Protein AF-X1N7Z2-F1 (afdb_monomer_lite)

Structure (mmCIF, N/CA/C/O backbone):
data_AF-X1N7Z2-F1
#
_entry.id   AF-X1N7Z2-F1
#
loop_
_atom_site.group_PDB
_atom_site.id
_atom_site.type_symbol
_atom_site.label_atom_id
_atom_site.label_alt_id
_atom_site.label_comp_id
_atom_site.label_asym_id
_atom_site.label_entity_id
_atom_site.label_seq_id
_atom_site.pdbx_PDB_ins_code
_atom_site.Cartn_x
_atom_site.Cartn_y
_atom_site.Cartn_z
_atom_site.occupancy
_atom_site.B_iso_or_equiv
_atom_site.auth_seq_id
_atom_site.auth_comp_id
_atom_site.auth_asym_id
_atom_site.auth_atom_id
_atom_site.pdbx_PDB_model_num
ATOM 1 N N . VAL A 1 1 ? -17.362 -8.460 2.843 1.00 93.56 1 VAL A N 1
ATOM 2 C CA . VAL A 1 1 ? -16.664 -8.465 4.150 1.00 93.56 1 VAL A CA 1
ATOM 3 C C . VAL A 1 1 ? -16.984 -7.235 4.975 1.00 93.56 1 VAL A C 1
ATOM 5 O O . VAL A 1 1 ? -17.921 -7.324 5.742 1.00 93.56 1 VAL A O 1
ATOM 8 N N . LEU A 1 2 ? -16.310 -6.084 4.824 1.00 96.50 2 LEU A N 1
ATOM 9 C CA . LEU A 1 2 ? -16.531 -4.954 5.748 1.00 96.50 2 LEU A CA 1
ATOM 10 C C . LEU A 1 2 ? -17.984 -4.477 5.810 1.00 96.50 2 LEU A C 1
ATOM 12 O O . LEU A 1 2 ? -18.476 -4.189 6.887 1.00 96.50 2 LEU A O 1
ATOM 16 N N . ARG A 1 3 ? -18.707 -4.460 4.687 1.00 97.06 3 ARG A N 1
ATOM 17 C CA . ARG A 1 3 ? -20.145 -4.143 4.678 1.00 97.06 3 ARG A CA 1
ATOM 18 C C . ARG A 1 3 ? -20.990 -5.124 5.500 1.00 97.06 3 ARG A C 1
ATOM 20 O O . ARG A 1 3 ? -21.973 -4.715 6.096 1.00 97.06 3 ARG A O 1
ATOM 27 N N . GLU A 1 4 ? -20.614 -6.396 5.540 1.00 96.50 4 GLU A N 1
ATOM 28 C CA . GLU A 1 4 ? -21.335 -7.444 6.278 1.00 96.50 4 GLU A CA 1
ATOM 29 C C . GLU A 1 4 ? -20.917 -7.459 7.759 1.00 96.50 4 GLU A C 1
ATOM 31 O O . GLU A 1 4 ? -21.756 -7.608 8.642 1.00 96.50 4 GLU A O 1
ATOM 36 N N . GLU A 1 5 ? -19.634 -7.209 8.031 1.00 96.75 5 GLU A N 1
ATOM 37 C CA . GLU A 1 5 ? -19.004 -7.356 9.348 1.00 96.75 5 GLU A CA 1
ATOM 38 C C . GLU A 1 5 ? -18.709 -6.015 10.049 1.00 96.75 5 GLU A C 1
ATOM 40 O O . GLU A 1 5 ? -18.022 -5.992 11.067 1.00 96.75 5 GLU A O 1
ATOM 45 N N . ALA A 1 6 ? -19.230 -4.889 9.540 1.00 96.06 6 ALA A N 1
ATOM 46 C CA . ALA A 1 6 ? -18.935 -3.533 10.034 1.00 96.06 6 ALA A CA 1
ATOM 47 C C . ALA A 1 6 ? -19.158 -3.377 11.546 1.00 96.06 6 ALA A C 1
ATOM 49 O O . ALA A 1 6 ? -18.406 -2.682 12.227 1.00 96.06 6 ALA A O 1
ATOM 50 N N . LYS A 1 7 ? -20.164 -4.076 12.088 1.00 96.00 7 LYS A N 1
ATOM 51 C CA . LYS A 1 7 ? -20.495 -4.039 13.518 1.00 96.00 7 LYS A CA 1
ATOM 52 C C . LYS A 1 7 ? -19.358 -4.538 14.411 1.00 96.00 7 LYS A C 1
ATOM 54 O O . LYS A 1 7 ? -19.308 -4.144 15.567 1.00 96.00 7 LYS A O 1
ATOM 59 N N . ARG A 1 8 ? -18.457 -5.383 13.896 1.00 95.38 8 ARG A N 1
ATOM 60 C CA . ARG A 1 8 ? -17.295 -5.894 14.643 1.00 95.38 8 ARG A CA 1
ATOM 61 C C . ARG A 1 8 ? -16.195 -4.853 14.833 1.00 95.38 8 ARG A C 1
ATOM 63 O O . ARG A 1 8 ? -15.300 -5.070 15.635 1.00 95.38 8 ARG A O 1
ATOM 70 N N . VAL A 1 9 ? -16.256 -3.752 14.088 1.00 95.62 9 VAL A N 1
ATOM 71 C CA . VAL A 1 9 ? -15.299 -2.640 14.164 1.00 95.62 9 VAL A CA 1
ATOM 72 C C . VAL A 1 9 ? -15.981 -1.326 14.555 1.00 95.62 9 VAL A C 1
ATOM 74 O O . VAL A 1 9 ? -15.438 -0.253 14.322 1.00 95.62 9 VAL A O 1
ATOM 77 N N . ASP A 1 10 ? -17.164 -1.410 15.171 1.00 95.00 10 ASP A N 1
ATOM 78 C CA . ASP A 1 10 ? -17.978 -0.275 15.629 1.00 95.00 10 ASP A CA 1
ATOM 79 C C . ASP A 1 10 ? -18.480 0.659 14.515 1.00 95.00 10 ASP A C 1
ATOM 81 O O . ASP A 1 10 ? -18.628 1.864 14.724 1.00 95.00 10 ASP A O 1
ATOM 85 N N . PHE A 1 11 ? -18.782 0.110 13.335 1.00 97.38 11 PHE A N 1
ATOM 86 C CA . PHE A 1 11 ? -19.412 0.847 12.236 1.00 97.38 11 PHE A CA 1
ATOM 87 C C . PHE A 1 11 ? -20.750 0.233 11.821 1.00 97.38 11 PHE A C 1
ATOM 89 O O . PHE A 1 11 ? -21.016 -0.961 11.988 1.00 97.38 11 PHE A O 1
ATOM 96 N N . SER A 1 12 ? -21.610 1.058 11.224 1.00 97.06 12 SER A N 1
ATOM 97 C CA . SER A 1 12 ? -22.803 0.569 10.538 1.00 97.06 12 SER A CA 1
ATOM 98 C C . SER A 1 12 ? -22.435 0.074 9.130 1.00 97.06 12 SER A C 1
ATOM 100 O O . SER A 1 12 ? -21.639 0.723 8.449 1.00 97.06 12 SER A O 1
ATOM 102 N N . PRO A 1 13 ? -23.068 -1.007 8.626 1.00 96.50 13 PRO A N 1
ATOM 103 C CA . PRO A 1 13 ? -22.924 -1.491 7.248 1.00 96.50 13 PRO A CA 1
ATOM 104 C C . PRO A 1 13 ? -23.044 -0.424 6.155 1.00 96.50 13 PRO A C 1
ATOM 106 O O . PRO A 1 13 ? -22.521 -0.611 5.060 1.00 96.50 13 PRO A O 1
ATOM 109 N N . SER A 1 14 ? -23.726 0.692 6.429 1.00 97.19 14 SER A N 1
ATOM 110 C CA . SER A 1 14 ? -23.983 1.794 5.497 1.00 97.19 14 SER A CA 1
ATOM 111 C C . SER A 1 14 ? -22.937 2.921 5.545 1.00 97.19 14 SER A C 1
ATOM 113 O O . SER A 1 14 ? -23.271 4.054 5.218 1.00 97.19 14 SER A O 1
ATOM 115 N N . PHE A 1 15 ? -21.699 2.655 5.984 1.00 97.88 15 PHE A N 1
ATOM 116 C CA . PHE A 1 15 ? -20.643 3.677 6.056 1.00 97.88 15 PHE A CA 1
ATOM 117 C C . PHE A 1 15 ? -20.329 4.343 4.709 1.00 97.88 15 PHE A C 1
ATOM 119 O O . PHE A 1 15 ? -20.413 3.703 3.659 1.00 97.88 15 PHE A O 1
ATOM 126 N N . THR A 1 16 ? -19.949 5.613 4.715 1.00 98.12 16 THR A N 1
ATOM 127 C CA . THR A 1 16 ? -19.490 6.303 3.499 1.00 98.12 16 THR A CA 1
ATOM 128 C C . THR A 1 16 ? -17.982 6.137 3.368 1.00 98.12 16 THR A C 1
ATOM 130 O O . THR A 1 16 ? -17.273 6.167 4.371 1.00 98.12 16 THR A O 1
ATOM 133 N N . ILE A 1 17 ? -17.501 5.917 2.142 1.00 98.25 17 ILE A N 1
ATOM 134 C CA . ILE A 1 17 ? -16.065 5.851 1.862 1.00 98.25 17 ILE A CA 1
ATOM 135 C C . ILE A 1 17 ? -15.614 7.247 1.448 1.00 98.25 17 ILE A C 1
ATOM 137 O O . ILE A 1 17 ? -16.122 7.763 0.458 1.00 98.25 17 ILE A O 1
ATOM 141 N N . MET A 1 18 ? -14.699 7.825 2.217 1.00 97.62 18 MET A N 1
ATOM 142 C CA . MET A 1 18 ? -14.099 9.126 1.955 1.00 97.62 18 MET A CA 1
ATOM 143 C C . MET A 1 18 ? -12.980 8.993 0.931 1.00 97.62 18 MET A C 1
ATOM 145 O O . MET A 1 18 ? -12.115 8.115 1.049 1.00 97.62 18 MET A O 1
ATOM 149 N N . ASP A 1 19 ? -12.986 9.882 -0.055 1.00 96.62 19 ASP A N 1
ATOM 150 C CA . ASP A 1 19 ? -11.837 10.073 -0.920 1.00 96.62 19 ASP A CA 1
ATOM 151 C C . ASP A 1 19 ? -10.801 11.015 -0.286 1.00 96.62 19 ASP A C 1
ATOM 153 O O . ASP A 1 19 ? -10.905 11.438 0.866 1.00 96.62 19 ASP A O 1
ATOM 157 N N . ARG A 1 20 ? -9.742 11.324 -1.035 1.00 94.12 20 ARG A N 1
ATOM 158 C CA . ARG A 1 20 ? -8.662 12.164 -0.522 1.00 94.12 20 ARG A CA 1
ATOM 159 C C . ARG A 1 20 ? -9.108 13.603 -0.239 1.00 94.12 20 ARG A C 1
ATOM 161 O O . ARG A 1 20 ? -8.628 14.183 0.731 1.00 94.12 20 ARG A O 1
ATOM 168 N N . SER A 1 21 ? -9.979 14.174 -1.068 1.00 96.19 21 SER A N 1
ATOM 169 C CA . SER A 1 21 ? -10.536 15.512 -0.831 1.00 96.19 21 SER A CA 1
ATOM 170 C C . SER A 1 21 ? -11.361 15.524 0.448 1.00 96.19 21 SER A C 1
ATOM 172 O O . SER A 1 21 ? -11.124 16.379 1.298 1.00 96.19 21 SER A O 1
ATOM 174 N N . ASP A 1 22 ? -12.229 14.527 0.633 1.00 96.62 22 ASP A N 1
ATOM 175 C CA . ASP A 1 22 ? -13.050 14.393 1.838 1.00 96.62 22 ASP A CA 1
ATOM 176 C C . ASP A 1 22 ? -12.176 14.311 3.103 1.00 96.62 22 ASP A C 1
ATOM 178 O O . ASP 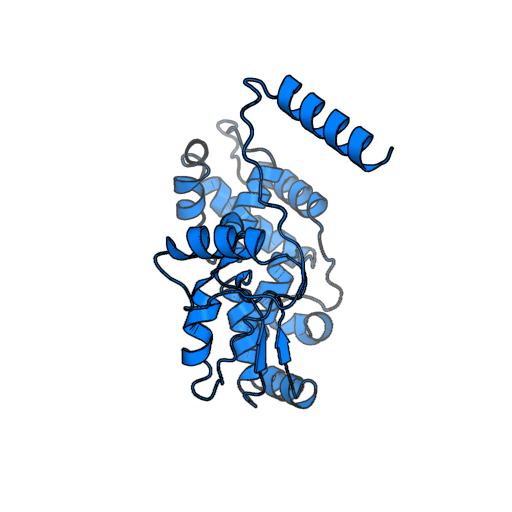A 1 22 ? -12.448 14.976 4.104 1.00 96.62 22 ASP A O 1
ATOM 182 N N . MET A 1 23 ? -11.083 13.534 3.056 1.00 95.25 23 MET A N 1
ATOM 183 C CA . MET A 1 23 ? -10.121 13.439 4.163 1.00 95.25 23 MET A CA 1
ATOM 184 C C . MET A 1 23 ? -9.473 14.794 4.481 1.00 95.25 23 MET A C 1
ATOM 186 O O . MET A 1 23 ? -9.325 15.153 5.649 1.00 95.25 23 MET A O 1
ATOM 190 N N . GLU A 1 24 ? -9.052 15.541 3.454 1.00 96.00 24 GLU A N 1
ATOM 191 C CA . GLU A 1 24 ? -8.420 16.856 3.611 1.00 96.00 24 GLU A CA 1
ATOM 192 C C . GLU A 1 24 ? -9.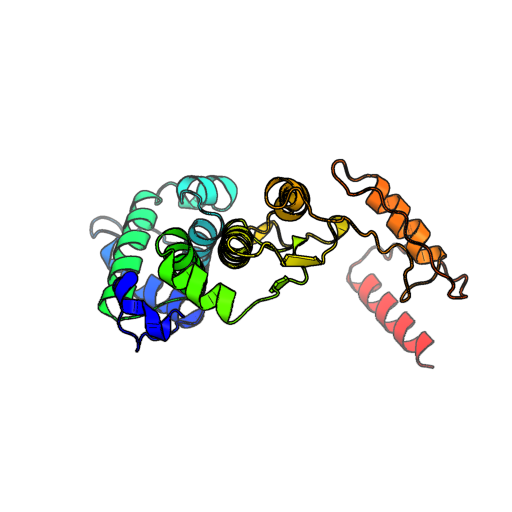403 17.903 4.161 1.00 96.00 24 GLU A C 1
ATOM 194 O O . GLU A 1 24 ? -9.029 18.691 5.033 1.00 96.00 24 GLU A O 1
ATOM 199 N N . GLU A 1 25 ? -10.657 17.886 3.710 1.00 96.50 25 GLU A N 1
ATOM 200 C CA . GLU A 1 25 ? -11.723 18.759 4.211 1.00 96.50 25 GLU A CA 1
ATOM 201 C C . GLU A 1 25 ? -12.089 18.437 5.663 1.00 96.50 25 GLU A C 1
ATOM 203 O O . GLU A 1 25 ? -12.149 19.343 6.498 1.00 96.50 25 GLU A O 1
ATOM 208 N N . ALA A 1 26 ? -12.259 17.155 5.994 1.00 95.50 26 ALA A N 1
ATOM 209 C CA . ALA A 1 26 ? -12.546 16.718 7.355 1.00 95.50 26 ALA A CA 1
ATOM 210 C C . ALA A 1 26 ? -11.401 17.072 8.316 1.00 95.50 26 ALA A C 1
ATOM 212 O O . ALA A 1 26 ? -11.647 17.620 9.390 1.00 95.50 26 ALA A O 1
ATOM 213 N N . ALA A 1 27 ? -10.145 16.826 7.924 1.00 93.81 27 ALA A N 1
ATOM 214 C CA . ALA A 1 27 ? -8.989 17.225 8.722 1.00 93.81 27 ALA A CA 1
ATOM 215 C C . ALA A 1 27 ? -8.951 18.746 8.925 1.00 93.81 27 ALA A C 1
ATOM 217 O O . ALA A 1 27 ? -8.740 19.202 10.045 1.00 93.81 27 ALA A O 1
ATOM 218 N N . HIS A 1 28 ? -9.204 19.529 7.870 1.00 94.06 28 HIS A N 1
ATOM 219 C CA . HIS A 1 28 ? -9.234 20.989 7.948 1.00 94.06 28 HIS A CA 1
ATOM 220 C C . HIS A 1 28 ? -10.296 21.507 8.921 1.00 94.06 28 HIS A C 1
ATOM 222 O O . HIS A 1 28 ? -10.002 22.372 9.745 1.00 94.06 28 HIS A O 1
ATOM 228 N N . ALA A 1 29 ? -11.508 20.952 8.850 1.00 94.38 29 ALA A N 1
ATOM 229 C CA . ALA A 1 29 ? -12.627 21.337 9.704 1.00 94.38 29 ALA A CA 1
ATOM 230 C C . ALA A 1 29 ? -12.365 21.069 11.197 1.00 94.38 29 ALA A C 1
ATOM 232 O O . ALA A 1 29 ? -12.964 21.727 12.043 1.00 94.38 29 ALA A O 1
ATOM 233 N N . LEU A 1 30 ? -11.466 20.133 11.515 1.00 94.31 30 LEU A N 1
ATOM 234 C CA . LEU A 1 30 ? -11.114 19.743 12.881 1.00 94.31 30 LEU A CA 1
ATOM 235 C C . LEU A 1 30 ? -9.893 20.487 13.449 1.00 94.31 30 LEU A C 1
ATOM 237 O O . LEU A 1 30 ? -9.661 20.423 14.652 1.00 94.31 30 LEU A O 1
ATOM 241 N N . ILE A 1 31 ? -9.118 21.216 12.634 1.00 92.06 31 ILE A N 1
ATOM 242 C CA . ILE A 1 31 ? -7.955 21.993 13.116 1.00 92.06 31 ILE A CA 1
ATOM 243 C C . ILE A 1 31 ? -8.328 22.990 14.233 1.00 92.06 31 ILE A C 1
ATOM 245 O O . ILE A 1 31 ? -7.597 23.047 15.224 1.00 92.06 31 ILE A O 1
ATOM 249 N N . PRO A 1 32 ? -9.439 23.752 14.149 1.00 91.00 32 PRO A N 1
ATOM 250 C CA . PRO A 1 32 ? -9.793 24.712 15.198 1.00 91.00 32 PRO A CA 1
ATOM 251 C C . PRO A 1 32 ? -10.004 24.085 16.586 1.00 91.00 32 PRO A C 1
ATOM 253 O O . PRO A 1 32 ? -9.765 24.747 17.589 1.00 91.00 32 PRO A O 1
ATOM 256 N N . GLU A 1 33 ? -10.399 22.810 16.655 1.00 89.25 33 GLU A N 1
ATOM 257 C CA . GLU A 1 33 ? -10.612 22.072 17.913 1.00 89.25 33 GLU A CA 1
ATOM 258 C C . GLU A 1 33 ? -9.287 21.766 18.644 1.00 89.25 33 GLU A C 1
ATOM 260 O O . GLU A 1 33 ? -9.287 21.456 19.836 1.00 89.25 33 GLU A O 1
ATOM 265 N N . VAL A 1 34 ? -8.145 21.844 17.946 1.00 88.62 34 VAL A N 1
ATOM 266 C CA . VAL A 1 34 ? -6.819 21.488 18.487 1.00 88.62 34 VAL A CA 1
ATOM 267 C C . VAL A 1 34 ? -5.828 22.649 18.556 1.00 88.62 34 VAL A C 1
ATOM 269 O O . VAL A 1 34 ? -4.803 22.514 19.222 1.00 88.62 34 VAL A O 1
ATOM 272 N N . ASP A 1 35 ? -6.099 23.768 17.877 1.00 80.44 35 ASP A N 1
ATOM 273 C CA . ASP A 1 35 ? -5.172 24.910 17.779 1.00 80.44 35 ASP A CA 1
ATOM 274 C C . ASP A 1 35 ? -5.052 25.696 19.103 1.00 80.44 35 ASP A C 1
ATOM 276 O O . ASP A 1 35 ? -3.989 26.222 19.416 1.00 80.44 35 ASP A O 1
ATOM 280 N N . GLY A 1 36 ? -6.078 25.679 19.962 1.00 66.19 36 GLY A N 1
ATOM 281 C CA . GLY A 1 36 ? -6.070 26.400 21.241 1.00 66.19 36 GLY A CA 1
ATOM 282 C C . GLY A 1 36 ? -6.116 27.929 21.071 1.00 66.19 36 GLY A C 1
ATOM 283 O O . GLY A 1 36 ? -5.504 28.511 20.183 1.00 66.19 36 GLY A O 1
ATOM 284 N N . GLU A 1 37 ? -6.865 28.624 21.928 1.00 60.50 37 GLU A N 1
ATOM 285 C CA . GLU A 1 37 ? -7.189 30.047 21.702 1.00 60.50 37 GLU A CA 1
ATOM 286 C C . GLU A 1 37 ? -6.034 31.028 21.988 1.00 60.50 37 GLU A C 1
ATOM 288 O O . GLU A 1 37 ? -6.102 32.194 21.599 1.00 60.50 37 GLU A O 1
ATOM 293 N N . GLU A 1 38 ? -4.958 30.603 22.660 1.00 57.22 38 GLU A N 1
ATOM 294 C CA . GLU A 1 38 ? -3.997 31.557 23.229 1.00 57.22 38 GLU A CA 1
ATOM 295 C C . GLU A 1 38 ? -2.955 32.094 22.227 1.00 57.22 38 GLU A C 1
ATOM 297 O O . GLU A 1 38 ? -2.512 33.233 22.404 1.00 57.22 38 GLU A O 1
ATOM 302 N N . ARG A 1 39 ? -2.595 31.352 21.158 1.00 58.41 39 ARG A N 1
ATOM 303 C CA . ARG A 1 39 ? -1.797 31.832 20.000 1.00 58.41 39 ARG A CA 1
ATOM 304 C C . ARG A 1 39 ? -1.999 30.923 18.771 1.00 58.41 39 ARG A C 1
ATOM 306 O O . ARG A 1 39 ? -1.635 29.758 18.877 1.00 58.41 39 ARG A O 1
ATOM 313 N N . PRO A 1 40 ? -2.443 31.435 17.603 1.00 59.38 40 PRO A N 1
ATOM 314 C CA . PRO A 1 40 ? -2.645 30.606 16.414 1.00 59.38 40 PRO A CA 1
ATOM 315 C C . PRO A 1 40 ? -1.325 29.986 15.950 1.00 59.38 40 PRO A C 1
ATOM 317 O O . PRO A 1 40 ? -0.355 30.689 15.630 1.00 59.38 40 PRO A O 1
ATOM 320 N N . VAL A 1 41 ? -1.288 28.660 15.925 1.00 70.88 41 VAL A N 1
ATOM 321 C CA . VAL A 1 41 ? -0.143 27.875 15.488 1.00 70.88 41 VAL A CA 1
ATOM 322 C C . VAL A 1 41 ? -0.197 27.733 13.968 1.00 70.88 41 VAL A C 1
ATOM 324 O O . VAL A 1 41 ? -1.249 27.543 13.360 1.00 70.88 41 VAL A O 1
ATOM 327 N N . ARG A 1 42 ? 0.954 27.820 13.292 1.00 81.00 42 ARG A N 1
ATOM 328 C CA . ARG A 1 42 ? 0.994 27.610 11.840 1.00 81.00 42 ARG A CA 1
ATOM 329 C C . ARG A 1 42 ? 0.891 26.118 11.524 1.00 81.00 42 ARG A C 1
ATOM 331 O O . ARG A 1 42 ? 1.909 25.431 11.449 1.00 81.00 42 ARG A O 1
ATOM 338 N N . PHE A 1 43 ? -0.329 25.643 11.295 1.00 88.44 43 PHE A N 1
ATOM 339 C CA . PHE A 1 43 ? -0.566 24.279 10.834 1.00 88.44 43 PHE A CA 1
ATOM 340 C C . PHE A 1 43 ? -0.046 24.050 9.400 1.00 88.44 43 PHE A C 1
ATOM 342 O O . PHE A 1 43 ? 0.011 24.985 8.587 1.00 88.44 43 PHE A O 1
ATOM 349 N N . PRO A 1 44 ? 0.336 22.804 9.060 1.00 90.75 44 PRO A N 1
ATOM 350 C CA . PRO A 1 44 ? 0.596 22.398 7.688 1.00 90.75 44 PRO A CA 1
ATOM 351 C C . PRO A 1 44 ? -0.664 22.536 6.828 1.00 90.75 44 PRO A C 1
ATOM 353 O O . PRO A 1 44 ? -1.780 22.669 7.327 1.00 90.75 44 PRO A O 1
ATOM 356 N N . ARG A 1 45 ? -0.500 22.438 5.506 1.00 93.62 45 ARG A N 1
ATOM 357 C CA . ARG A 1 45 ? -1.655 22.299 4.607 1.00 93.62 45 ARG A CA 1
ATOM 358 C C . ARG A 1 45 ? -2.418 21.015 4.943 1.00 93.62 45 ARG A C 1
ATOM 360 O O . ARG A 1 45 ? -1.789 20.024 5.314 1.00 93.62 45 ARG A O 1
ATOM 367 N N . SER A 1 46 ? -3.731 20.999 4.724 1.00 92.50 46 SER A N 1
ATOM 368 C CA . SER A 1 46 ? -4.572 19.818 4.974 1.00 92.50 46 SER A CA 1
ATOM 369 C C . SER A 1 46 ? -4.054 18.573 4.253 1.00 92.50 46 SER A C 1
ATOM 371 O O . SER A 1 46 ? -3.973 17.511 4.853 1.00 92.50 46 SER A O 1
ATOM 373 N N . SER A 1 47 ? -3.559 18.721 3.020 1.00 94.19 47 SER A N 1
ATOM 374 C CA . SER A 1 47 ? -2.914 17.631 2.278 1.00 94.19 47 SER A CA 1
ATOM 375 C C . SER A 1 47 ? -1.669 17.064 2.964 1.00 94.19 47 SER A C 1
ATOM 377 O O . SER A 1 47 ? -1.427 15.859 2.913 1.00 94.19 47 SER A O 1
ATOM 379 N N . THR A 1 48 ? -0.880 17.906 3.635 1.00 94.94 48 THR A N 1
ATOM 380 C CA . THR A 1 48 ? 0.270 17.473 4.436 1.00 94.94 48 THR A CA 1
ATOM 381 C C . THR A 1 48 ? -0.183 16.736 5.690 1.00 94.94 48 THR A C 1
ATOM 383 O O . THR A 1 48 ? 0.380 15.692 5.999 1.00 94.94 48 THR A O 1
ATOM 386 N N . ILE A 1 49 ? -1.219 17.230 6.375 1.00 94.19 49 ILE A N 1
ATOM 387 C CA . ILE A 1 49 ? -1.803 16.548 7.537 1.00 94.19 49 ILE A CA 1
ATOM 388 C C . ILE A 1 49 ? -2.322 15.169 7.119 1.00 94.19 49 ILE A C 1
ATOM 390 O O . ILE A 1 49 ? -1.867 14.169 7.666 1.00 94.19 49 ILE A O 1
ATOM 394 N N . SER A 1 50 ? -3.174 15.091 6.094 1.00 93.69 50 SER A N 1
ATOM 395 C CA . SER A 1 50 ? -3.710 13.823 5.585 1.00 93.69 50 SER A CA 1
ATOM 396 C C . SER A 1 50 ? -2.603 12.845 5.184 1.00 93.69 50 SER A C 1
ATOM 398 O O . SER A 1 50 ? -2.699 11.662 5.499 1.00 93.69 50 SER A O 1
ATOM 400 N N . ASN A 1 51 ? -1.513 13.323 4.567 1.00 94.38 51 ASN A N 1
ATOM 401 C CA . ASN A 1 51 ? -0.343 12.489 4.271 1.00 94.38 51 ASN A CA 1
ATOM 402 C C . ASN A 1 51 ? 0.324 11.936 5.536 1.00 94.38 51 ASN A C 1
ATOM 404 O O . ASN A 1 51 ? 0.650 10.752 5.571 1.00 94.38 51 ASN A O 1
ATOM 408 N N . ILE A 1 52 ? 0.538 12.768 6.561 1.00 94.88 52 ILE A N 1
ATOM 409 C CA . ILE A 1 52 ? 1.150 12.346 7.828 1.00 94.88 52 ILE A CA 1
ATOM 410 C C . ILE A 1 52 ? 0.282 11.273 8.500 1.00 94.88 52 ILE A C 1
ATOM 412 O O . ILE A 1 52 ? 0.796 10.214 8.865 1.00 94.88 52 ILE A O 1
ATOM 416 N N . LEU A 1 53 ? -1.030 11.516 8.613 1.00 94.69 53 LEU A N 1
ATOM 417 C CA . LEU A 1 53 ? -1.966 10.586 9.253 1.00 94.69 53 LEU A CA 1
ATOM 418 C C . LEU A 1 53 ? -2.057 9.259 8.482 1.00 94.69 53 LEU A C 1
ATOM 420 O O . LEU A 1 53 ? -1.918 8.191 9.079 1.00 94.69 53 LEU A O 1
ATOM 424 N N . SER A 1 54 ? -2.222 9.327 7.157 1.00 93.62 54 SER A N 1
ATOM 425 C CA . SER A 1 54 ? -2.313 8.150 6.283 1.00 93.62 54 SER A CA 1
ATOM 426 C C . SER A 1 54 ? -1.029 7.322 6.296 1.00 93.62 54 SER A C 1
ATOM 428 O O . SER A 1 54 ? -1.059 6.091 6.354 1.00 93.62 54 SER A O 1
ATOM 430 N N . LYS A 1 55 ? 0.133 7.981 6.296 1.00 93.00 55 LYS A N 1
ATOM 431 C CA . LYS A 1 55 ? 1.424 7.293 6.322 1.00 93.00 55 LYS A CA 1
ATOM 432 C C . LYS A 1 55 ? 1.686 6.618 7.666 1.00 93.00 55 LYS A C 1
ATOM 434 O O . LYS A 1 55 ? 2.107 5.464 7.680 1.00 93.00 55 LYS A O 1
ATOM 439 N N . ALA A 1 56 ? 1.377 7.289 8.777 1.00 93.50 56 ALA A N 1
ATOM 440 C CA . ALA A 1 56 ? 1.447 6.687 10.107 1.00 93.50 56 ALA A CA 1
ATOM 441 C C . ALA A 1 56 ? 0.550 5.439 10.208 1.00 93.50 56 ALA A C 1
ATOM 443 O O . ALA A 1 56 ? 0.990 4.403 10.707 1.00 93.50 56 ALA A O 1
ATOM 444 N N . ALA A 1 57 ? -0.666 5.508 9.655 1.00 92.38 57 ALA A N 1
ATOM 445 C CA . ALA A 1 57 ? -1.602 4.389 9.599 1.00 92.38 57 ALA A CA 1
ATOM 446 C C . ALA A 1 57 ? -1.073 3.217 8.748 1.00 92.38 57 ALA A C 1
ATOM 448 O O . ALA A 1 57 ? -0.996 2.091 9.237 1.00 92.38 57 ALA A O 1
ATOM 449 N N . ASN A 1 58 ? -0.652 3.478 7.507 1.00 90.00 58 ASN A N 1
ATOM 450 C CA . ASN A 1 58 ? -0.188 2.449 6.566 1.00 90.00 58 ASN A CA 1
ATOM 451 C C . ASN A 1 58 ? 1.131 1.778 6.963 1.00 90.00 58 ASN A C 1
ATOM 453 O O . ASN A 1 58 ? 1.373 0.626 6.601 1.00 90.00 58 ASN A O 1
ATOM 457 N N . MET A 1 59 ? 2.000 2.502 7.667 1.00 89.88 59 MET A N 1
ATOM 458 C CA . MET A 1 59 ? 3.287 1.981 8.130 1.00 89.88 59 MET A CA 1
ATOM 459 C C . MET A 1 59 ? 3.224 1.408 9.549 1.00 89.88 59 MET A C 1
ATOM 461 O O . MET A 1 59 ? 4.225 0.869 10.011 1.00 89.88 59 MET A O 1
ATOM 465 N N . GLU A 1 60 ? 2.082 1.529 10.235 1.00 89.75 60 GLU A N 1
ATOM 466 C CA . GLU A 1 60 ? 1.922 1.201 11.659 1.00 89.75 60 GLU A CA 1
ATOM 467 C C . GLU A 1 60 ? 2.969 1.896 12.552 1.00 89.75 60 GLU A C 1
ATOM 469 O O . GLU A 1 60 ? 3.507 1.308 13.490 1.00 89.75 60 GLU A O 1
ATOM 474 N N . LYS A 1 61 ? 3.273 3.162 12.241 1.00 92.12 61 LYS A N 1
ATOM 475 C CA . LYS A 1 61 ? 4.289 3.964 12.934 1.00 92.12 61 LYS A CA 1
ATOM 476 C C . LYS A 1 61 ? 3.669 5.059 13.786 1.00 92.12 61 LYS A C 1
ATOM 478 O O . LYS A 1 61 ? 2.587 5.569 13.494 1.00 92.12 61 LYS A O 1
ATOM 483 N N . HIS A 1 62 ? 4.395 5.464 14.824 1.00 94.50 62 HIS A N 1
ATOM 484 C CA . HIS A 1 62 ? 4.039 6.645 15.603 1.00 94.50 62 HIS A CA 1
ATOM 485 C C . HIS A 1 62 ? 4.197 7.914 14.757 1.00 94.50 62 HIS A C 1
ATOM 487 O O . HIS A 1 62 ? 5.128 8.027 13.958 1.00 94.50 62 HIS A O 1
ATOM 493 N N . LEU A 1 63 ? 3.310 8.893 14.969 1.00 95.12 63 LEU A N 1
ATOM 494 C CA . LEU A 1 63 ? 3.356 10.181 14.268 1.00 95.12 63 LEU A CA 1
ATOM 495 C C . LEU A 1 63 ? 4.710 10.877 14.442 1.00 95.12 63 LEU A C 1
ATOM 497 O O . LEU A 1 63 ? 5.245 11.396 13.466 1.00 95.12 63 LEU A O 1
ATOM 501 N N . ALA A 1 64 ? 5.284 10.812 15.648 1.00 95.81 64 ALA A N 1
ATOM 502 C CA . ALA A 1 64 ? 6.607 11.349 15.955 1.00 95.81 64 ALA A CA 1
ATOM 503 C C . ALA A 1 64 ? 7.680 10.845 14.978 1.00 95.81 64 ALA A C 1
ATOM 505 O O . ALA A 1 64 ? 8.390 11.648 14.389 1.00 95.81 64 ALA A O 1
ATOM 506 N N . GLU A 1 65 ? 7.732 9.536 14.720 1.00 94.94 65 GLU A N 1
ATOM 507 C CA . GLU A 1 65 ? 8.754 8.926 13.859 1.00 94.94 65 GLU A CA 1
ATOM 508 C C . GLU A 1 65 ? 8.638 9.403 12.397 1.00 94.94 65 GLU A C 1
ATOM 510 O O . GLU A 1 65 ? 9.638 9.708 11.739 1.00 94.94 65 GLU A O 1
ATOM 515 N N . ILE A 1 66 ? 7.402 9.513 11.890 1.00 94.50 66 ILE A N 1
ATOM 516 C CA . ILE A 1 66 ? 7.130 10.040 10.544 1.00 94.50 66 ILE A CA 1
ATOM 517 C C . ILE A 1 66 ? 7.507 11.523 10.464 1.00 94.50 66 ILE A C 1
ATOM 519 O O . ILE A 1 66 ? 8.161 11.955 9.512 1.00 94.50 66 ILE A O 1
ATOM 523 N N . MET A 1 67 ? 7.105 12.311 11.462 1.00 95.31 67 MET A N 1
ATOM 524 C CA . MET A 1 67 ? 7.344 13.751 11.484 1.00 95.31 67 MET A CA 1
ATOM 525 C C . MET A 1 67 ? 8.824 14.087 11.666 1.00 95.31 67 MET A C 1
ATOM 527 O O . MET A 1 67 ? 9.308 14.981 10.986 1.00 95.31 67 MET A O 1
ATOM 531 N N . GLU A 1 68 ? 9.566 13.362 12.501 1.00 95.31 68 GLU A N 1
ATOM 532 C CA . GLU A 1 68 ? 11.010 13.563 12.683 1.00 95.31 68 GLU A CA 1
ATOM 533 C C . GLU A 1 68 ? 11.786 13.361 11.383 1.00 95.31 68 GLU A C 1
ATOM 535 O O . GLU A 1 68 ? 12.708 14.119 11.080 1.00 95.31 68 GLU A O 1
ATOM 540 N N . THR A 1 69 ? 11.382 12.365 10.595 1.00 92.81 69 THR A N 1
ATOM 541 C CA . THR A 1 69 ? 12.094 11.985 9.373 1.00 92.81 69 THR A CA 1
ATOM 542 C C . THR A 1 69 ? 11.735 12.883 8.188 1.00 92.81 69 THR A C 1
ATOM 544 O O . THR A 1 69 ? 12.612 13.269 7.416 1.00 92.81 69 THR A O 1
ATOM 547 N N . GLU A 1 70 ? 10.452 13.211 8.014 1.00 92.88 70 GLU A N 1
ATOM 548 C CA . GLU A 1 70 ? 9.947 13.830 6.775 1.00 92.88 70 GLU A CA 1
ATOM 549 C C . GLU A 1 70 ? 9.409 15.249 6.963 1.00 92.88 70 GLU A C 1
ATOM 551 O O . GLU A 1 70 ? 9.337 16.021 6.004 1.00 92.88 70 GLU A O 1
ATOM 556 N N . TYR A 1 71 ? 9.033 15.610 8.189 1.00 94.00 71 TYR A N 1
ATOM 557 C CA . TYR A 1 71 ? 8.392 16.883 8.502 1.00 94.00 71 TYR A CA 1
ATOM 558 C C . TYR A 1 71 ? 8.953 17.546 9.776 1.00 94.00 71 TYR A C 1
ATOM 560 O O . TYR A 1 71 ? 8.165 18.027 10.601 1.00 94.00 71 TYR A O 1
ATOM 568 N N . PRO A 1 72 ? 10.289 17.610 9.970 1.00 94.81 72 PRO A N 1
ATOM 569 C CA . PRO A 1 72 ? 10.888 18.053 11.231 1.00 94.81 72 PRO A CA 1
ATOM 570 C C . PRO A 1 72 ? 10.475 19.479 11.620 1.00 94.81 72 PRO A C 1
ATOM 572 O O . PRO A 1 72 ? 10.369 19.805 12.801 1.00 94.81 72 PRO A O 1
ATOM 575 N N . GLN A 1 73 ? 10.154 20.324 10.636 1.00 93.19 73 GLN A N 1
ATOM 576 C CA . GLN A 1 73 ? 9.638 21.678 10.839 1.00 93.19 73 GLN A CA 1
ATOM 577 C C . GLN A 1 73 ? 8.296 21.740 11.591 1.00 93.19 73 GLN A C 1
ATOM 579 O O . GLN A 1 73 ? 7.954 22.795 12.121 1.00 93.19 73 GLN A O 1
ATOM 584 N N . PHE A 1 74 ? 7.533 20.643 11.633 1.00 92.62 74 PHE A N 1
ATOM 585 C CA . PHE A 1 74 ? 6.241 20.555 12.318 1.00 92.62 74 PHE A CA 1
ATOM 586 C C . PHE A 1 74 ? 6.315 19.781 13.644 1.00 92.62 74 PHE A C 1
ATOM 588 O O . PHE A 1 74 ? 5.301 19.642 14.318 1.00 92.62 74 PHE A O 1
ATOM 595 N N . LEU A 1 75 ? 7.493 19.323 14.083 1.00 93.19 75 LEU A N 1
ATOM 596 C CA . LEU A 1 75 ? 7.639 18.654 15.385 1.00 93.19 75 LEU A CA 1
ATOM 597 C C . LEU A 1 75 ? 7.136 19.462 16.593 1.00 93.19 75 LEU A C 1
ATOM 599 O O . LEU A 1 75 ? 6.531 18.852 17.474 1.00 93.19 75 LEU A O 1
ATOM 603 N N . PRO A 1 76 ? 7.302 20.802 16.663 1.00 92.81 76 PRO A N 1
ATOM 604 C CA . PRO A 1 76 ? 6.794 21.579 17.797 1.00 92.81 76 PRO A CA 1
ATOM 605 C C . PRO A 1 76 ? 5.278 21.485 18.003 1.00 92.81 76 PRO A C 1
ATOM 607 O O . PRO A 1 76 ? 4.795 21.840 19.074 1.00 92.81 76 PRO A O 1
ATOM 610 N N . ILE A 1 77 ? 4.539 21.033 16.984 1.00 92.62 77 ILE A N 1
ATOM 611 C CA . ILE A 1 77 ? 3.078 20.922 16.997 1.00 92.62 77 ILE A CA 1
ATOM 612 C C . ILE A 1 77 ? 2.603 19.461 17.036 1.00 92.62 77 ILE A C 1
ATOM 614 O O . ILE A 1 77 ? 1.426 19.181 16.818 1.00 92.62 77 ILE A O 1
ATOM 618 N N . LEU A 1 78 ? 3.518 18.515 17.278 1.00 94.38 78 LEU A N 1
ATOM 619 C CA . LEU A 1 78 ? 3.212 17.088 17.382 1.00 94.38 78 LEU A CA 1
ATOM 620 C C . LEU A 1 78 ? 2.049 16.802 18.356 1.00 94.38 78 LEU A C 1
ATOM 622 O O . LEU A 1 78 ? 1.146 16.080 17.936 1.00 94.38 78 LEU A O 1
ATOM 626 N N . PRO A 1 79 ? 1.977 17.385 19.575 1.00 94.06 79 PRO A N 1
ATOM 627 C CA . PRO A 1 79 ? 0.852 17.139 20.484 1.00 94.06 79 PRO A CA 1
ATOM 628 C C . PRO A 1 79 ? -0.509 17.512 19.879 1.00 94.06 79 PRO A C 1
ATOM 630 O O . PRO A 1 79 ? -1.496 16.804 20.068 1.00 94.06 79 PRO A O 1
ATOM 633 N N . GLN A 1 80 ? -0.565 18.599 19.106 1.00 93.81 80 GLN A N 1
ATOM 634 C CA . GLN A 1 80 ? -1.775 19.032 18.413 1.00 93.81 80 GLN A CA 1
ATOM 635 C C . GLN A 1 80 ? -2.141 18.078 17.272 1.00 93.81 80 GLN A C 1
ATOM 637 O O . GLN A 1 80 ? -3.316 17.773 17.092 1.00 93.81 80 GLN A O 1
ATOM 642 N N . ILE A 1 81 ? -1.158 17.572 16.518 1.00 94.88 81 ILE A N 1
ATOM 643 C CA . ILE A 1 81 ? -1.394 16.586 15.450 1.00 94.88 81 ILE A CA 1
ATOM 644 C C . ILE A 1 81 ? -1.829 15.230 16.030 1.00 94.88 81 ILE A C 1
ATOM 646 O O . ILE A 1 81 ? -2.697 14.566 15.463 1.00 94.88 81 ILE A O 1
ATOM 650 N N . GLU A 1 82 ? -1.283 14.825 17.178 1.00 95.62 82 GLU A N 1
ATOM 651 C CA . GLU A 1 82 ? -1.729 13.633 17.905 1.00 95.62 82 GLU A CA 1
ATOM 652 C C . GLU A 1 82 ? -3.167 13.785 18.401 1.00 95.62 82 GLU A C 1
ATOM 654 O O . GLU A 1 82 ? -3.972 12.869 18.219 1.00 95.62 82 GLU A O 1
ATOM 659 N N . HIS A 1 83 ? -3.517 14.948 18.961 1.00 95.50 83 HIS A N 1
ATOM 660 C CA . HIS A 1 83 ? -4.892 15.247 19.355 1.00 95.50 83 HIS A CA 1
ATOM 661 C C . HIS A 1 83 ? -5.831 15.262 18.138 1.00 95.50 83 HIS A C 1
ATOM 663 O O . HIS A 1 83 ? -6.889 14.632 18.177 1.00 95.50 83 HIS A O 1
ATOM 669 N N . LEU A 1 84 ? -5.399 15.868 17.024 1.00 95.38 84 LEU A N 1
ATOM 670 C CA . LEU A 1 84 ? -6.132 15.896 15.756 1.00 95.38 84 LEU A CA 1
ATOM 671 C C . LEU A 1 84 ? -6.422 14.482 15.240 1.00 95.38 84 LEU A C 1
ATOM 673 O O . LEU A 1 84 ? -7.538 14.204 14.811 1.00 95.38 84 LEU A O 1
ATOM 677 N N . LEU A 1 85 ? -5.452 13.564 15.323 1.00 96.19 85 LEU A N 1
ATOM 678 C CA . LEU A 1 85 ? -5.652 12.163 14.945 1.00 96.19 85 LEU A CA 1
ATOM 679 C C . LEU A 1 85 ? -6.752 11.493 15.785 1.00 96.19 85 LEU A C 1
ATOM 681 O O . LEU A 1 85 ? -7.525 10.703 15.239 1.00 96.19 85 LEU A O 1
ATOM 685 N N . GLN A 1 86 ? -6.827 11.777 17.091 1.00 96.06 86 GLN A N 1
ATOM 686 C CA . GLN A 1 86 ? -7.865 11.200 17.954 1.00 96.06 86 GLN A CA 1
ATOM 687 C C . GLN A 1 86 ? -9.251 11.721 17.574 1.00 96.06 86 GLN A C 1
ATOM 689 O O . GLN A 1 86 ? -10.132 10.919 17.254 1.00 96.06 86 GLN A O 1
ATOM 694 N N . ILE A 1 87 ? -9.424 13.044 17.502 1.00 96.94 87 ILE A N 1
ATOM 695 C CA . ILE A 1 87 ? -10.722 13.630 17.142 1.00 96.94 87 ILE A CA 1
ATOM 696 C C . ILE A 1 87 ? -11.127 13.285 15.703 1.00 96.94 87 ILE A C 1
ATOM 698 O O . ILE A 1 87 ? -12.309 13.107 15.430 1.00 96.94 87 ILE A O 1
ATOM 702 N N . TYR A 1 88 ? -10.171 13.098 14.784 1.00 96.94 88 TYR A N 1
ATOM 703 C CA . TYR A 1 88 ? -10.443 12.644 13.417 1.00 96.94 88 TYR A CA 1
ATOM 704 C C . TYR A 1 88 ? -10.995 11.213 13.392 1.00 96.94 88 TYR A C 1
ATOM 706 O O . TYR A 1 88 ? -11.978 10.938 12.702 1.00 96.94 88 TYR A O 1
ATOM 714 N N . LYS A 1 89 ? -10.429 10.295 14.187 1.00 96.31 89 LYS A N 1
ATOM 715 C CA . LYS A 1 89 ? -10.969 8.930 14.333 1.00 96.31 89 LYS A CA 1
ATOM 716 C C . LYS A 1 89 ? -12.378 8.937 14.927 1.00 96.31 89 LYS A C 1
ATOM 718 O O . LYS A 1 89 ? -13.246 8.204 14.451 1.00 96.31 89 LYS A O 1
ATOM 723 N N . GLU A 1 90 ? -12.615 9.763 15.941 1.00 96.75 90 GLU A N 1
ATOM 724 C CA . GLU A 1 90 ? -13.936 9.910 16.559 1.00 96.75 90 GLU A CA 1
ATOM 725 C C . GLU A 1 90 ? -14.955 10.520 15.596 1.00 96.75 90 GLU A C 1
ATOM 727 O O . GLU A 1 90 ? -16.069 10.008 15.477 1.00 96.75 90 GLU A O 1
ATOM 732 N N . TYR A 1 91 ? -14.559 11.557 14.856 1.00 97.50 91 TYR A N 1
ATOM 733 C CA . TYR A 1 91 ? -15.359 12.177 13.807 1.00 97.50 91 TYR A CA 1
ATOM 734 C C . TYR A 1 91 ? -15.775 11.149 12.751 1.00 97.50 91 TYR A C 1
ATOM 736 O O . TYR A 1 91 ? -16.966 11.042 12.441 1.00 97.50 91 TYR A O 1
ATOM 744 N N . LYS A 1 92 ? -14.824 10.347 12.253 1.00 97.44 92 LYS A N 1
ATOM 745 C CA . LYS A 1 92 ? -15.101 9.267 11.298 1.00 97.44 92 LYS A CA 1
ATOM 746 C C . LYS A 1 92 ? -16.115 8.273 11.856 1.00 97.44 92 LYS A C 1
ATOM 748 O O . LYS A 1 92 ? -17.131 8.009 11.218 1.00 97.44 92 LYS A O 1
ATOM 753 N N . ARG A 1 93 ? -15.908 7.785 13.083 1.00 96.75 93 ARG A N 1
ATOM 754 C CA . ARG A 1 93 ? -16.828 6.835 13.727 1.00 96.75 93 ARG A CA 1
ATOM 755 C C . ARG A 1 93 ? -18.228 7.427 13.926 1.00 96.75 93 ARG A C 1
ATOM 757 O O . ARG A 1 93 ? -19.213 6.800 13.544 1.00 96.75 93 ARG A O 1
ATOM 764 N N . LYS A 1 94 ? -18.331 8.643 14.471 1.00 97.31 94 LYS A N 1
ATOM 765 C CA . LYS A 1 94 ? -19.608 9.327 14.748 1.00 97.31 94 LYS A CA 1
ATOM 766 C C . LYS A 1 94 ? -20.435 9.551 13.482 1.00 97.31 94 LYS A C 1
ATOM 768 O O . LYS A 1 94 ? -21.654 9.409 13.519 1.00 97.31 94 LYS A O 1
ATOM 773 N N . ASN A 1 95 ? -19.774 9.886 12.378 1.00 97.81 95 ASN A N 1
ATOM 774 C CA . ASN A 1 95 ? -20.423 10.134 11.092 1.00 97.81 95 ASN A CA 1
ATOM 775 C C . ASN A 1 95 ? -20.495 8.882 10.204 1.00 97.81 95 ASN A C 1
ATOM 777 O O . ASN A 1 95 ? -20.961 8.965 9.070 1.00 97.81 95 ASN A O 1
ATOM 781 N N . ASN A 1 96 ? -20.071 7.720 10.716 1.00 97.88 96 ASN A N 1
ATOM 782 C CA . ASN A 1 96 ? -20.045 6.457 9.988 1.00 97.88 96 ASN A CA 1
ATOM 783 C C . ASN A 1 96 ? -19.270 6.570 8.656 1.00 97.88 96 ASN A C 1
ATOM 785 O O . ASN A 1 96 ? -19.763 6.183 7.596 1.00 97.88 96 ASN A O 1
ATOM 789 N N . LEU A 1 97 ? -18.066 7.138 8.717 1.00 98.00 97 LEU A N 1
ATOM 790 C CA . LEU A 1 97 ? -17.159 7.373 7.595 1.00 98.00 97 LEU A CA 1
ATOM 791 C C . LEU A 1 97 ? -15.927 6.470 7.717 1.00 98.00 97 LEU A C 1
ATOM 793 O O . LEU A 1 97 ? -15.384 6.310 8.807 1.00 98.00 97 LEU A O 1
ATOM 797 N N . MET A 1 98 ? -15.463 5.926 6.598 1.00 98.00 98 MET A N 1
ATOM 798 C CA . MET A 1 98 ? -14.180 5.228 6.492 1.00 98.00 98 MET A CA 1
ATOM 799 C C . MET A 1 98 ? -13.376 5.831 5.347 1.00 98.00 98 MET A C 1
ATOM 801 O O . MET A 1 98 ? -13.940 6.107 4.294 1.00 98.00 98 MET A O 1
ATOM 805 N N . ASP A 1 99 ? -12.073 6.002 5.515 1.00 96.94 99 ASP A N 1
ATOM 806 C CA . ASP A 1 99 ? -11.165 6.264 4.393 1.00 96.94 99 ASP A CA 1
ATOM 807 C C . ASP A 1 99 ? -10.545 4.959 3.860 1.00 96.94 99 ASP A C 1
ATOM 809 O O . ASP A 1 99 ? -10.807 3.865 4.364 1.00 96.94 99 ASP A O 1
ATOM 813 N N . TYR A 1 100 ? -9.744 5.046 2.796 1.00 95.25 100 TYR A N 1
ATOM 814 C CA . TYR A 1 100 ? -9.108 3.866 2.202 1.00 95.25 100 TYR A CA 1
ATOM 815 C C . TYR A 1 100 ? -8.171 3.126 3.168 1.00 95.25 100 TYR A C 1
ATOM 817 O O . TYR A 1 100 ? -8.058 1.901 3.071 1.00 95.25 100 TYR A O 1
ATOM 825 N N . ASP A 1 101 ? -7.542 3.835 4.107 1.00 94.81 101 ASP A N 1
ATOM 826 C CA . ASP A 1 101 ? -6.641 3.225 5.086 1.00 94.81 101 ASP A CA 1
ATOM 827 C C . ASP A 1 101 ? -7.442 2.397 6.097 1.00 94.81 101 ASP A C 1
ATOM 829 O O . ASP A 1 101 ? -7.091 1.246 6.379 1.00 94.81 101 ASP A O 1
ATOM 833 N N . ASP A 1 102 ? -8.577 2.931 6.562 1.00 96.50 102 ASP A N 1
ATOM 834 C CA . ASP A 1 102 ? -9.515 2.217 7.431 1.00 96.50 102 ASP A CA 1
ATOM 835 C C . ASP A 1 102 ? -9.999 0.908 6.802 1.00 96.50 102 ASP A C 1
ATOM 837 O O . ASP A 1 102 ? -10.092 -0.110 7.489 1.00 96.50 102 ASP A O 1
ATOM 841 N N . LEU A 1 103 ? -10.292 0.902 5.495 1.00 97.25 103 LEU A N 1
ATOM 842 C CA . LEU A 1 103 ? -10.777 -0.304 4.819 1.00 97.25 103 LEU A CA 1
ATOM 843 C C . LEU A 1 103 ? -9.778 -1.458 4.943 1.00 97.25 103 LEU A C 1
ATOM 845 O O . LEU A 1 103 ? -10.159 -2.601 5.198 1.00 97.25 103 LEU A O 1
ATOM 849 N N . ILE A 1 104 ? -8.490 -1.174 4.771 1.00 96.38 104 ILE A N 1
ATOM 850 C CA . ILE A 1 104 ? -7.454 -2.205 4.823 1.00 96.38 104 ILE A CA 1
ATOM 851 C C . ILE A 1 104 ? -7.156 -2.568 6.285 1.00 96.38 104 ILE A C 1
ATOM 853 O O . ILE A 1 104 ? -7.089 -3.753 6.623 1.00 96.38 104 ILE A O 1
ATOM 857 N N . LEU A 1 105 ? -7.056 -1.572 7.170 1.00 96.50 105 LEU A N 1
ATOM 858 C CA . LEU A 1 105 ? -6.798 -1.772 8.597 1.00 96.50 105 LEU A CA 1
ATOM 859 C C . LEU A 1 105 ? -7.895 -2.591 9.281 1.00 96.50 105 LEU A C 1
ATOM 861 O O . LEU A 1 105 ? -7.599 -3.589 9.942 1.00 96.50 105 LEU A O 1
ATOM 865 N N . PHE A 1 106 ? -9.162 -2.221 9.095 1.00 97.81 106 PHE A N 1
ATOM 866 C CA . PHE A 1 106 ? -10.283 -2.939 9.693 1.00 97.81 106 PHE A CA 1
ATOM 867 C C . PHE A 1 106 ? -10.491 -4.307 9.059 1.00 97.81 106 PHE A C 1
ATOM 869 O O . PHE A 1 106 ? -10.836 -5.252 9.767 1.00 97.81 106 PHE A O 1
ATOM 876 N N . PHE A 1 107 ? -10.232 -4.468 7.757 1.00 98.06 107 PHE A N 1
ATOM 877 C CA . PHE A 1 107 ? -10.282 -5.796 7.155 1.00 98.06 107 PHE A CA 1
ATOM 878 C C . PHE A 1 107 ? -9.209 -6.722 7.745 1.00 98.06 107 PHE A C 1
ATOM 880 O O . PHE A 1 107 ? -9.529 -7.848 8.133 1.00 98.06 107 PHE A O 1
ATOM 887 N N . ARG A 1 108 ? -7.969 -6.239 7.906 1.00 97.81 108 ARG A N 1
ATOM 888 C CA . ARG A 1 108 ? -6.915 -6.977 8.619 1.00 97.81 108 ARG A CA 1
ATOM 889 C C . ARG A 1 108 ? -7.329 -7.308 10.052 1.00 97.81 108 ARG A C 1
ATOM 891 O O . ARG A 1 108 ? -7.121 -8.441 10.477 1.00 97.81 108 ARG A O 1
ATOM 898 N N . LEU A 1 109 ? -7.908 -6.353 10.783 1.00 97.62 109 LEU A N 1
ATOM 899 C CA . LEU A 1 109 ? -8.352 -6.551 12.166 1.00 97.62 109 LEU A CA 1
ATOM 900 C C . LEU A 1 109 ? -9.412 -7.655 12.263 1.00 97.62 109 LEU A C 1
ATOM 902 O O . LEU A 1 109 ? -9.249 -8.596 13.037 1.00 97.62 109 LEU A O 1
ATOM 906 N N . ILE A 1 110 ? -10.437 -7.601 11.406 1.00 98.06 110 ILE A N 1
ATOM 907 C CA . ILE A 1 110 ? -11.483 -8.628 11.338 1.00 98.06 110 ILE A CA 1
ATOM 908 C C . ILE A 1 110 ? -10.860 -9.998 11.076 1.00 98.06 110 ILE A C 1
ATOM 910 O O . ILE A 1 110 ? -11.157 -10.951 11.792 1.00 98.06 110 ILE A O 1
ATOM 914 N N . LEU A 1 111 ? -9.962 -10.099 10.093 1.00 98.12 111 LEU A N 1
ATOM 915 C CA . LEU A 1 111 ? -9.287 -11.355 9.781 1.00 98.12 111 LEU A CA 1
ATOM 916 C C . LEU A 1 111 ? -8.420 -11.863 10.935 1.00 98.12 111 LEU A C 1
ATOM 918 O O . LEU A 1 111 ? -8.385 -13.068 11.170 1.00 98.12 111 LEU A O 1
ATOM 922 N N . LYS A 1 112 ? -7.727 -10.978 11.653 1.00 97.44 112 LYS A N 1
ATOM 923 C CA . LYS A 1 112 ? -6.876 -11.334 12.794 1.00 97.44 112 LYS A CA 1
ATOM 924 C C . LYS A 1 112 ? -7.699 -11.908 13.948 1.00 97.44 112 LYS A C 1
ATOM 926 O O . LYS A 1 112 ? -7.348 -12.956 14.486 1.00 97.44 112 LYS A O 1
ATOM 931 N N . GLU A 1 113 ? -8.797 -11.248 14.297 1.00 97.38 113 GLU A N 1
ATOM 932 C CA . GLU A 1 113 ? -9.549 -11.533 15.525 1.00 97.38 113 GLU A CA 1
ATOM 933 C C . GLU A 1 113 ? -10.669 -12.568 15.347 1.00 97.38 113 GLU A C 1
ATOM 935 O O . GLU A 1 113 ? -11.080 -13.188 16.322 1.00 97.38 113 GLU A O 1
ATOM 940 N N . ASN A 1 114 ? -11.143 -12.804 14.118 1.00 97.38 114 ASN A N 1
ATOM 941 C CA . ASN A 1 114 ? -12.358 -13.588 13.873 1.00 97.38 114 ASN A CA 1
ATOM 942 C C . ASN A 1 114 ? -12.054 -14.828 13.020 1.00 97.38 114 ASN A C 1
ATOM 944 O O . ASN A 1 114 ? -11.994 -14.778 11.788 1.00 97.38 114 ASN A O 1
ATOM 948 N N . GLU A 1 115 ? -11.838 -15.964 13.687 1.00 96.75 115 GLU A N 1
ATOM 949 C CA . GLU A 1 115 ? -11.558 -17.241 13.021 1.00 96.75 115 GLU A CA 1
ATOM 950 C C . GLU A 1 115 ? -12.733 -17.741 12.172 1.00 96.75 115 GLU A C 1
ATOM 952 O O . GLU A 1 115 ? -12.519 -18.246 11.072 1.00 96.75 115 GLU A O 1
ATOM 957 N N . ASP A 1 116 ? -13.968 -17.535 12.631 1.00 97.31 116 ASP A N 1
ATOM 958 C CA . ASP A 1 116 ? -15.199 -17.853 11.899 1.00 97.31 116 ASP A CA 1
ATOM 959 C C . ASP A 1 116 ? -15.233 -17.176 10.523 1.00 97.31 116 ASP A C 1
ATOM 961 O O . ASP A 1 116 ? -15.562 -17.807 9.510 1.00 97.31 116 ASP A O 1
ATOM 965 N N . ILE A 1 117 ? -14.807 -15.911 10.462 1.00 97.69 117 ILE A N 1
ATOM 966 C CA . ILE A 1 117 ? -14.706 -15.165 9.209 1.00 97.69 117 ILE A CA 1
ATOM 967 C C . ILE A 1 117 ? -13.582 -15.719 8.336 1.00 97.69 117 ILE A C 1
ATOM 969 O O . ILE A 1 117 ? -13.799 -15.924 7.140 1.00 97.69 117 ILE A O 1
ATOM 973 N N . ARG A 1 118 ? -12.407 -16.035 8.903 1.00 97.62 118 ARG A N 1
ATOM 974 C CA . ARG A 1 118 ? -11.320 -16.669 8.133 1.00 97.62 118 ARG A CA 1
ATOM 975 C C . ARG A 1 118 ? -11.762 -17.993 7.512 1.00 97.62 118 ARG A C 1
ATOM 977 O O . ARG A 1 118 ? -11.518 -18.204 6.330 1.00 97.62 118 ARG A O 1
ATOM 984 N N . LEU A 1 119 ? -12.438 -18.856 8.270 1.00 97.69 119 LEU A N 1
ATOM 985 C CA . LEU A 1 119 ? -12.936 -20.148 7.784 1.00 97.69 119 LEU A CA 1
ATOM 986 C C . LEU A 1 119 ? -14.007 -19.973 6.701 1.00 97.69 119 LEU A C 1
ATOM 988 O O . LEU A 1 119 ? -13.958 -20.635 5.661 1.00 97.69 119 LEU A O 1
ATOM 992 N N . THR A 1 120 ? -14.932 -19.031 6.899 1.00 97.50 120 THR A N 1
ATOM 993 C CA . THR A 1 120 ? -15.956 -18.689 5.903 1.00 97.50 120 THR A CA 1
ATOM 994 C C . THR A 1 120 ? -15.313 -18.217 4.600 1.00 97.50 120 THR A C 1
ATOM 996 O O . THR A 1 120 ? -15.641 -18.723 3.524 1.00 97.50 120 THR A O 1
ATOM 999 N N . LEU A 1 121 ? -14.355 -17.292 4.679 1.00 97.31 121 LEU A N 1
ATOM 1000 C CA . LEU A 1 121 ? -13.663 -16.766 3.504 1.00 97.31 121 LEU A CA 1
ATOM 1001 C C . LEU A 1 121 ? -12.787 -17.825 2.834 1.00 97.31 121 LEU A C 1
ATOM 1003 O O . LEU A 1 121 ? -12.830 -17.923 1.615 1.00 97.31 121 LEU A O 1
ATOM 1007 N N . ALA A 1 122 ? -12.083 -18.663 3.592 1.00 95.69 122 ALA A N 1
ATOM 1008 C CA . ALA A 1 122 ? -11.287 -19.771 3.063 1.00 95.69 122 ALA A CA 1
ATOM 1009 C C . ALA A 1 122 ? -12.143 -20.826 2.337 1.00 95.69 122 ALA A C 1
ATOM 1011 O O . ALA A 1 122 ? -11.710 -21.409 1.343 1.00 95.69 122 ALA A O 1
ATOM 1012 N N . SER A 1 123 ? -13.384 -21.051 2.786 1.00 95.44 123 SER A N 1
ATOM 1013 C CA . SER A 1 123 ? -14.318 -21.945 2.087 1.00 95.44 123 SER A CA 1
ATOM 1014 C C . SER A 1 123 ? -14.740 -21.395 0.716 1.00 95.44 123 SER A C 1
ATOM 1016 O O . SER A 1 123 ? -14.920 -22.163 -0.236 1.00 95.44 123 SER A O 1
ATOM 1018 N N . ARG A 1 124 ? -14.856 -20.063 0.608 1.00 96.56 124 ARG A N 1
ATOM 1019 C CA . ARG A 1 124 ? -15.230 -19.344 -0.616 1.00 96.56 124 ARG A CA 1
ATOM 1020 C C . ARG A 1 124 ? -14.034 -19.157 -1.553 1.00 96.56 124 ARG A C 1
ATOM 1022 O O . ARG A 1 124 ? -14.151 -19.408 -2.748 1.00 96.56 124 ARG A O 1
ATOM 1029 N N . TYR A 1 125 ? -12.894 -18.744 -1.013 1.00 96.44 125 TYR A N 1
ATOM 1030 C CA . TYR A 1 125 ? -11.665 -18.421 -1.733 1.00 96.44 125 TYR A CA 1
ATOM 1031 C C . TYR A 1 125 ? -10.607 -19.483 -1.463 1.00 96.44 125 TYR A C 1
ATOM 1033 O O . TYR A 1 125 ? -9.669 -19.271 -0.709 1.00 96.44 125 TYR A O 1
ATOM 1041 N N . LYS A 1 126 ? -10.761 -20.641 -2.107 1.00 96.38 126 LYS A N 1
ATOM 1042 C CA . LYS A 1 126 ? -9.880 -21.802 -1.893 1.00 96.38 126 LYS A CA 1
ATOM 1043 C C . LYS A 1 126 ? -8.442 -21.602 -2.374 1.00 96.38 126 LYS A C 1
ATOM 1045 O O . LYS A 1 126 ? -7.576 -22.389 -2.000 1.00 96.38 126 LYS A O 1
ATOM 1050 N N . TYR A 1 127 ? -8.222 -20.617 -3.241 1.00 98.00 127 TYR A N 1
ATOM 1051 C CA . TYR A 1 127 ? -6.935 -20.254 -3.822 1.00 98.00 127 TYR A CA 1
ATOM 1052 C C . TYR A 1 127 ? -6.829 -18.735 -3.830 1.00 98.00 127 TYR A C 1
ATOM 1054 O O . TYR A 1 127 ? -7.755 -18.054 -4.274 1.00 98.00 127 TYR A O 1
ATOM 1062 N N . ILE A 1 128 ? -5.706 -18.219 -3.344 1.00 97.62 128 ILE A N 1
ATOM 1063 C CA . ILE A 1 128 ? -5.435 -16.784 -3.273 1.00 97.62 128 ILE A CA 1
ATOM 1064 C C . ILE A 1 128 ? -4.232 -16.501 -4.156 1.00 97.62 128 ILE A C 1
ATOM 1066 O O . ILE A 1 128 ? -3.192 -17.139 -4.007 1.00 97.62 128 ILE A O 1
ATOM 1070 N N . MET A 1 129 ? -4.386 -15.547 -5.067 1.00 97.81 129 MET A N 1
ATOM 1071 C CA . MET A 1 129 ? -3.319 -15.073 -5.935 1.00 97.81 129 MET A CA 1
ATOM 1072 C C . MET A 1 129 ? -3.124 -13.581 -5.706 1.00 97.81 129 MET A C 1
ATOM 1074 O O . MET A 1 129 ? -4.102 -12.834 -5.701 1.00 97.81 129 MET A O 1
ATOM 1078 N N . VAL A 1 130 ? -1.876 -13.166 -5.515 1.00 97.62 130 VAL A N 1
ATOM 1079 C CA . VAL A 1 130 ? -1.511 -11.761 -5.328 1.00 97.62 130 VAL A CA 1
ATOM 1080 C C . VAL A 1 130 ? -0.408 -11.421 -6.311 1.00 97.62 130 VAL A C 1
ATOM 1082 O O . VAL A 1 130 ? 0.625 -12.086 -6.326 1.00 97.62 130 VAL A O 1
ATOM 1085 N N . ASP A 1 131 ? -0.658 -10.416 -7.137 1.00 96.69 131 ASP A N 1
ATOM 1086 C CA . ASP A 1 131 ? 0.325 -9.858 -8.060 1.00 96.69 131 ASP A CA 1
ATOM 1087 C C . ASP A 1 131 ? 1.029 -8.652 -7.420 1.00 96.69 131 ASP A C 1
ATOM 1089 O O . ASP A 1 131 ? 0.527 -8.106 -6.432 1.00 96.69 131 ASP A O 1
ATOM 1093 N N . GLU A 1 132 ? 2.176 -8.254 -7.967 1.00 95.25 132 GLU A N 1
ATOM 1094 C CA . GLU A 1 132 ? 3.001 -7.132 -7.483 1.00 95.25 132 GLU A CA 1
ATOM 1095 C C . GLU A 1 132 ? 3.281 -7.180 -5.965 1.00 95.25 132 GLU A C 1
ATOM 1097 O O . GLU A 1 132 ? 3.240 -6.178 -5.246 1.00 95.25 132 GLU A O 1
ATOM 1102 N N . TYR A 1 133 ? 3.556 -8.379 -5.438 1.00 95.50 133 TYR A N 1
ATOM 1103 C CA . TYR A 1 133 ? 3.667 -8.605 -3.995 1.00 95.50 133 TYR A CA 1
ATOM 1104 C C . TYR A 1 133 ? 4.829 -7.837 -3.344 1.00 95.50 133 TYR A C 1
ATOM 1106 O O . TYR A 1 133 ? 4.791 -7.568 -2.139 1.00 95.50 133 TYR A O 1
ATOM 1114 N N . GLN A 1 134 ? 5.837 -7.431 -4.126 1.00 92.06 134 GLN A N 1
ATOM 1115 C CA . GLN A 1 134 ? 6.938 -6.588 -3.651 1.00 92.06 134 GLN A CA 1
ATOM 1116 C C . GLN A 1 134 ? 6.470 -5.208 -3.166 1.00 92.06 134 GLN A C 1
ATOM 1118 O O . GLN A 1 134 ? 7.122 -4.617 -2.307 1.00 92.06 134 GLN A O 1
ATOM 1123 N N . ASP A 1 135 ? 5.340 -4.716 -3.683 1.00 92.38 135 ASP A N 1
ATOM 1124 C CA . ASP A 1 135 ? 4.812 -3.386 -3.374 1.00 92.38 135 ASP A CA 1
ATOM 1125 C C . ASP A 1 135 ? 3.814 -3.399 -2.211 1.00 92.38 135 ASP A C 1
ATOM 1127 O O . ASP A 1 135 ? 3.257 -2.365 -1.835 1.00 92.38 135 ASP A O 1
ATOM 1131 N N . THR A 1 136 ? 3.603 -4.566 -1.597 1.00 93.50 136 THR A N 1
ATOM 1132 C CA . THR A 1 136 ? 2.726 -4.689 -0.435 1.00 93.50 136 THR A CA 1
ATOM 1133 C C . THR A 1 136 ? 3.351 -4.080 0.815 1.00 93.50 136 THR A C 1
ATOM 1135 O O . THR A 1 136 ? 4.548 -4.222 1.073 1.00 93.50 136 THR A O 1
ATOM 1138 N N . ASN A 1 137 ? 2.534 -3.430 1.643 1.00 92.50 137 ASN A N 1
ATOM 1139 C CA . ASN A 1 137 ? 2.925 -3.069 3.007 1.00 92.50 137 ASN A CA 1
ATOM 1140 C C . ASN A 1 137 ? 2.680 -4.240 3.983 1.00 92.50 137 ASN A C 1
ATOM 1142 O O . ASN A 1 137 ? 2.096 -5.269 3.630 1.00 92.50 137 ASN A O 1
ATOM 1146 N N . THR A 1 138 ? 3.127 -4.102 5.232 1.00 93.06 138 THR A N 1
ATOM 1147 C C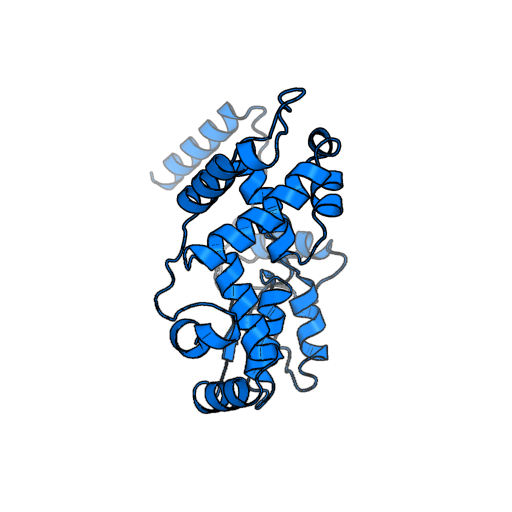A . THR A 1 138 ? 2.960 -5.139 6.270 1.00 93.06 138 THR A CA 1
ATOM 1148 C C . THR A 1 138 ? 1.491 -5.513 6.499 1.00 93.06 138 THR A C 1
ATOM 1150 O O . THR A 1 138 ? 1.165 -6.685 6.678 1.00 93.06 138 THR A O 1
ATOM 1153 N N . ILE A 1 139 ? 0.584 -4.533 6.440 1.00 95.38 139 ILE A N 1
ATOM 1154 C CA . ILE A 1 139 ? -0.855 -4.731 6.660 1.00 95.38 139 ILE A CA 1
ATOM 1155 C C . ILE A 1 139 ? -1.443 -5.633 5.562 1.00 95.38 139 ILE A C 1
ATOM 1157 O O . ILE A 1 139 ? -2.189 -6.569 5.854 1.00 95.38 139 ILE A O 1
ATOM 1161 N N . GLN A 1 140 ? -1.086 -5.379 4.303 1.00 96.19 140 GLN A N 1
ATOM 1162 C CA . GLN A 1 140 ? -1.521 -6.168 3.152 1.00 96.19 140 GLN A CA 1
ATOM 1163 C C . GLN A 1 140 ? -0.944 -7.587 3.185 1.00 96.19 140 GLN A C 1
ATOM 1165 O O . GLN A 1 140 ? -1.688 -8.546 2.972 1.00 96.19 140 GLN A O 1
ATOM 1170 N N . ALA A 1 141 ? 0.339 -7.747 3.524 1.00 96.00 141 ALA A N 1
ATOM 1171 C CA . ALA A 1 141 ? 0.939 -9.070 3.709 1.00 96.00 141 ALA A CA 1
ATOM 1172 C C . ALA A 1 141 ? 0.237 -9.873 4.820 1.00 96.00 141 ALA A C 1
ATOM 1174 O O . ALA A 1 141 ? -0.032 -11.066 4.661 1.00 96.00 141 ALA A O 1
ATOM 1175 N N . ASP A 1 142 ? -0.150 -9.216 5.917 1.00 96.94 142 ASP A N 1
ATOM 1176 C CA . ASP A 1 142 ? -0.934 -9.838 6.983 1.00 96.94 142 ASP A CA 1
ATOM 1177 C C . ASP A 1 142 ? -2.312 -10.313 6.508 1.00 96.94 142 ASP A C 1
ATOM 1179 O O . ASP A 1 142 ? -2.730 -11.417 6.855 1.00 96.94 142 ASP A O 1
ATOM 1183 N N . ILE A 1 143 ? -3.011 -9.524 5.688 1.00 97.69 143 ILE A N 1
ATOM 1184 C CA . ILE A 1 143 ? -4.296 -9.930 5.095 1.00 97.69 143 ILE A CA 1
ATOM 1185 C C . ILE A 1 143 ? -4.127 -11.223 4.292 1.00 97.69 143 ILE A C 1
ATOM 1187 O O . ILE A 1 143 ? -4.885 -12.175 4.492 1.00 97.69 143 ILE A O 1
ATOM 1191 N N . VAL A 1 144 ? -3.109 -11.283 3.430 1.00 97.25 144 VAL A N 1
ATOM 1192 C CA . VAL A 1 144 ? -2.798 -12.473 2.622 1.00 97.25 144 VAL A CA 1
ATOM 1193 C C . VAL A 1 144 ? -2.499 -13.671 3.523 1.00 97.25 144 VAL A C 1
ATOM 1195 O O . VAL A 1 144 ? -3.042 -14.761 3.314 1.00 97.25 144 VAL A O 1
ATOM 1198 N N . ARG A 1 145 ? -1.707 -13.463 4.581 1.00 96.56 145 ARG A N 1
ATOM 1199 C CA . ARG A 1 145 ? -1.383 -14.489 5.578 1.00 96.56 145 ARG A CA 1
ATOM 1200 C C . ARG A 1 145 ? -2.626 -15.018 6.289 1.00 96.56 145 ARG A C 1
ATOM 1202 O O . ARG A 1 145 ? -2.771 -16.234 6.414 1.00 96.56 145 ARG A O 1
ATOM 1209 N N . TYR A 1 146 ? -3.525 -14.146 6.742 1.00 97.62 146 TYR A N 1
ATOM 1210 C CA . TYR A 1 146 ? -4.736 -14.564 7.449 1.00 97.62 146 TYR A CA 1
ATOM 1211 C C . TYR A 1 146 ? -5.722 -15.281 6.530 1.00 97.62 146 TYR A C 1
ATOM 1213 O O . TYR A 1 146 ? -6.214 -16.346 6.907 1.00 97.62 146 TYR A O 1
ATOM 1221 N N . LEU A 1 147 ? -5.963 -14.758 5.324 1.00 96.81 147 LEU A N 1
ATOM 1222 C CA . LEU A 1 147 ? -6.828 -15.406 4.333 1.00 96.81 147 LEU A CA 1
ATOM 1223 C C . LEU A 1 147 ? -6.291 -16.786 3.935 1.00 96.81 147 LEU A C 1
ATOM 1225 O O . LEU A 1 147 ? -7.049 -17.748 3.865 1.00 96.81 147 LEU A O 1
ATOM 1229 N N . GLY A 1 148 ? -4.978 -16.898 3.731 1.00 95.75 148 GLY A N 1
ATOM 1230 C CA . GLY A 1 148 ? -4.322 -18.152 3.377 1.00 95.75 148 GLY A CA 1
ATOM 1231 C C . GLY A 1 148 ? -4.120 -19.116 4.540 1.00 95.75 148 GLY A C 1
ATOM 1232 O O . GLY A 1 148 ? -3.800 -20.281 4.309 1.00 95.75 148 GLY A O 1
ATOM 1233 N N . SER A 1 149 ? -4.278 -18.666 5.787 1.00 94.81 149 SER A N 1
ATOM 1234 C CA . SER A 1 149 ? -3.947 -19.468 6.967 1.00 94.81 149 SER A CA 1
ATOM 1235 C C . SER A 1 149 ? -4.673 -20.820 7.054 1.00 94.81 149 SER A C 1
ATOM 1237 O O . SER A 1 149 ? -3.991 -21.772 7.439 1.00 94.81 149 SER A O 1
ATOM 1239 N N . PRO A 1 150 ? -5.956 -20.971 6.649 1.00 95.94 150 PRO A N 1
ATOM 1240 C CA . PRO A 1 150 ? -6.664 -22.242 6.814 1.00 95.94 150 PRO A CA 1
ATOM 1241 C C . PRO A 1 150 ? -6.284 -23.328 5.796 1.00 95.94 150 PRO A C 1
ATOM 1243 O O . PRO A 1 150 ? -6.360 -24.506 6.125 1.00 95.94 150 PRO A O 1
ATOM 1246 N N . HIS A 1 151 ? -5.883 -22.963 4.570 1.00 95.19 151 HIS A N 1
ATOM 1247 C CA . HIS A 1 151 ? -5.626 -23.933 3.487 1.00 95.19 151 HIS A CA 1
ATOM 1248 C C . HIS A 1 151 ? -4.242 -23.836 2.840 1.00 95.19 151 HIS A C 1
ATOM 1250 O O . HIS A 1 151 ? -3.878 -24.713 2.068 1.00 95.19 151 HIS A O 1
ATOM 1256 N N . LYS A 1 152 ? -3.478 -22.767 3.086 1.00 95.94 152 LYS A N 1
ATOM 1257 C CA . LYS A 1 152 ? -2.119 -22.531 2.555 1.00 95.94 152 LYS A CA 1
ATOM 1258 C C . LYS A 1 152 ? -1.974 -22.474 1.025 1.00 95.94 152 LYS A C 1
ATOM 1260 O O . LYS A 1 152 ? -0.886 -22.204 0.538 1.00 95.94 152 LYS A O 1
ATOM 1265 N N . ASN A 1 153 ? -3.066 -22.616 0.275 1.00 96.50 153 ASN A N 1
ATOM 1266 C CA . ASN A 1 153 ? -3.149 -22.363 -1.169 1.00 96.50 153 ASN A CA 1
ATOM 1267 C C . ASN A 1 153 ? -3.004 -20.867 -1.530 1.00 96.50 153 ASN A C 1
ATOM 1269 O O . ASN A 1 153 ? -3.966 -20.220 -1.954 1.00 96.50 153 ASN A O 1
ATOM 1273 N N . VAL A 1 154 ? -1.811 -20.312 -1.335 1.00 97.69 154 VAL A N 1
ATOM 1274 C CA . VAL A 1 154 ? -1.478 -18.923 -1.665 1.00 97.69 154 VAL A CA 1
ATOM 1275 C C . VAL A 1 154 ? -0.357 -18.906 -2.693 1.00 97.69 154 VAL A C 1
ATOM 1277 O O . VAL A 1 154 ? 0.667 -19.560 -2.510 1.00 97.69 154 VAL A O 1
ATOM 1280 N N . MET A 1 155 ? -0.546 -18.133 -3.755 1.00 97.88 155 MET A N 1
ATOM 1281 C CA . MET A 1 155 ? 0.481 -17.815 -4.735 1.00 97.88 155 MET A CA 1
ATOM 1282 C C . MET A 1 155 ? 0.701 -16.307 -4.740 1.00 97.88 155 MET A C 1
ATOM 1284 O O . MET A 1 155 ? -0.246 -15.540 -4.903 1.00 97.88 155 MET A O 1
ATOM 1288 N N . VAL A 1 156 ? 1.951 -15.890 -4.573 1.00 97.25 156 VAL A N 1
ATOM 1289 C CA . VAL A 1 156 ? 2.353 -14.493 -4.735 1.00 97.25 156 VAL A CA 1
ATOM 1290 C C . VAL A 1 156 ? 3.305 -14.388 -5.915 1.00 97.25 156 VAL A C 1
ATOM 1292 O O . VAL A 1 156 ? 4.131 -15.275 -6.134 1.00 97.25 156 VAL A O 1
ATOM 1295 N N . VAL A 1 157 ? 3.155 -13.323 -6.689 1.00 96.62 157 VAL A N 1
ATOM 1296 C CA . VAL A 1 157 ? 4.002 -12.986 -7.829 1.00 96.62 157 VAL A CA 1
ATOM 1297 C C . VAL A 1 157 ? 4.560 -11.594 -7.584 1.00 96.62 157 VAL A C 1
ATOM 1299 O O . VAL A 1 157 ? 3.874 -10.730 -7.043 1.00 96.62 157 VAL A O 1
ATOM 1302 N N . GLY A 1 158 ? 5.822 -11.391 -7.939 1.00 93.50 158 GLY A N 1
ATOM 1303 C CA . GLY A 1 158 ? 6.440 -10.080 -7.881 1.00 93.50 158 GLY A CA 1
ATOM 1304 C C . GLY A 1 158 ? 7.931 -10.120 -8.168 1.00 93.50 158 GLY A C 1
ATOM 1305 O O . GLY A 1 158 ? 8.523 -11.185 -8.369 1.00 93.50 158 GLY A O 1
ATOM 1306 N N . ASP A 1 159 ? 8.527 -8.937 -8.189 1.00 90.62 159 ASP A N 1
ATOM 1307 C CA . ASP A 1 159 ? 9.928 -8.718 -8.521 1.00 90.62 159 ASP A CA 1
ATOM 1308 C C . ASP A 1 159 ? 10.584 -7.825 -7.461 1.00 90.62 159 ASP A C 1
ATOM 1310 O O . ASP A 1 159 ? 10.308 -6.634 -7.362 1.00 90.62 159 ASP A O 1
ATOM 1314 N N . ASP A 1 160 ? 11.496 -8.398 -6.680 1.00 83.69 160 ASP A N 1
ATOM 1315 C CA . ASP A 1 160 ? 12.255 -7.703 -5.640 1.00 83.69 160 ASP A CA 1
ATOM 1316 C C . ASP A 1 160 ? 13.065 -6.506 -6.166 1.00 83.69 160 ASP A C 1
ATOM 1318 O O . ASP A 1 160 ? 13.223 -5.509 -5.463 1.00 83.69 160 ASP A O 1
ATOM 1322 N N . SER A 1 161 ? 13.514 -6.562 -7.422 1.00 85.19 161 SER A N 1
ATOM 1323 C CA . SER A 1 161 ? 14.237 -5.471 -8.086 1.00 85.19 161 SER A CA 1
ATOM 1324 C C . SER A 1 161 ? 13.317 -4.345 -8.581 1.00 85.19 161 SER A C 1
ATOM 1326 O O . SER A 1 161 ? 13.817 -3.316 -9.033 1.00 85.19 161 SER A O 1
ATOM 1328 N N . GLN A 1 162 ? 11.991 -4.514 -8.499 1.00 85.38 162 GLN A N 1
ATOM 1329 C CA . GLN A 1 162 ? 10.989 -3.525 -8.927 1.00 85.38 162 GLN A CA 1
ATOM 1330 C C . GLN A 1 162 ? 10.242 -2.858 -7.761 1.00 85.38 162 GLN A C 1
ATOM 1332 O O . GLN A 1 162 ? 9.359 -2.039 -7.998 1.00 85.38 162 GLN A O 1
ATOM 1337 N N . SER A 1 163 ? 10.614 -3.138 -6.507 1.00 85.06 163 SER A N 1
ATOM 1338 C CA . SER A 1 163 ? 10.011 -2.492 -5.332 1.00 85.06 163 SER A CA 1
ATOM 1339 C C . SER A 1 163 ? 10.394 -1.005 -5.237 1.00 85.06 163 SER A C 1
ATOM 1341 O O . SER A 1 163 ? 11.364 -0.640 -4.566 1.00 85.06 163 SER A O 1
ATOM 1343 N N . ILE A 1 164 ? 9.600 -0.128 -5.854 1.00 82.00 164 ILE A N 1
ATOM 1344 C CA . ILE A 1 164 ? 9.835 1.330 -5.882 1.00 82.00 164 ILE A CA 1
ATOM 1345 C C . ILE A 1 164 ? 8.890 2.128 -4.970 1.00 82.00 164 ILE A C 1
ATOM 1347 O O . ILE A 1 164 ? 9.064 3.337 -4.813 1.00 82.00 164 ILE A O 1
ATOM 1351 N N . TYR A 1 165 ? 7.918 1.478 -4.322 1.00 80.62 165 TYR A N 1
ATOM 1352 C CA . TYR A 1 165 ? 6.900 2.139 -3.492 1.00 80.62 165 TYR A CA 1
ATOM 1353 C C . TYR A 1 165 ? 7.227 2.200 -1.989 1.00 80.62 165 TYR A C 1
ATOM 1355 O O . TYR A 1 165 ? 6.339 2.428 -1.163 1.00 80.62 165 TYR A O 1
ATOM 1363 N N . SER A 1 166 ? 8.500 2.060 -1.600 1.00 80.31 166 SER A N 1
ATOM 1364 C CA . SER A 1 166 ? 8.923 2.094 -0.186 1.0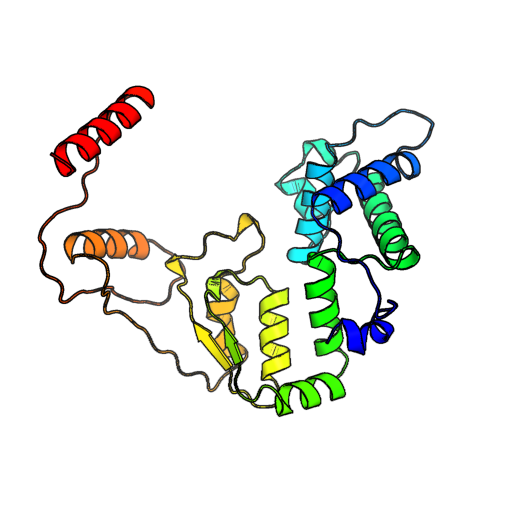0 80.31 166 SER A CA 1
ATOM 1365 C C . SER A 1 166 ? 8.523 3.392 0.532 1.00 80.31 166 SER A C 1
ATOM 1367 O O . SER A 1 166 ? 8.137 3.370 1.700 1.00 80.31 166 SER A O 1
ATOM 1369 N N . PHE A 1 167 ? 8.495 4.521 -0.184 1.00 73.19 167 PHE A N 1
ATOM 1370 C CA . PHE A 1 167 ? 8.033 5.814 0.334 1.00 73.19 167 PHE A CA 1
ATOM 1371 C C . PHE A 1 167 ? 6.543 5.835 0.731 1.00 73.19 167 PHE A C 1
ATOM 1373 O O . PHE A 1 167 ? 6.135 6.715 1.493 1.00 73.19 167 PHE A O 1
ATOM 1380 N N . ARG A 1 168 ? 5.738 4.877 0.243 1.00 71.88 168 ARG A N 1
ATOM 1381 C CA . ARG A 1 168 ? 4.327 4.655 0.623 1.00 71.88 168 ARG A CA 1
ATOM 1382 C C . ARG A 1 168 ? 4.153 3.537 1.656 1.00 71.88 168 ARG A C 1
ATOM 1384 O O . ARG A 1 168 ? 3.023 3.169 1.958 1.00 71.88 168 ARG A O 1
ATOM 1391 N N . GLY A 1 169 ? 5.248 3.001 2.193 1.00 79.88 169 GLY A N 1
ATOM 1392 C CA . GLY A 1 169 ? 5.224 1.927 3.183 1.00 79.88 169 GLY A CA 1
ATOM 1393 C C . GLY A 1 169 ? 5.286 0.516 2.600 1.00 79.88 169 GLY A C 1
ATOM 1394 O O . GLY A 1 169 ? 5.135 -0.435 3.367 1.00 79.88 169 GLY A O 1
ATOM 1395 N N . ALA A 1 170 ? 5.522 0.356 1.290 1.00 84.81 170 ALA A N 1
ATOM 1396 C CA . ALA A 1 170 ? 5.821 -0.959 0.728 1.00 84.81 170 ALA A CA 1
ATOM 1397 C C . ALA A 1 170 ? 7.043 -1.560 1.433 1.00 84.81 170 ALA A C 1
ATOM 1399 O O . ALA A 1 170 ? 8.057 -0.884 1.643 1.00 84.81 170 ALA A O 1
ATOM 1400 N N . ASN A 1 171 ? 6.936 -2.829 1.806 1.00 86.56 171 ASN A N 1
ATOM 1401 C CA . ASN A 1 171 ? 7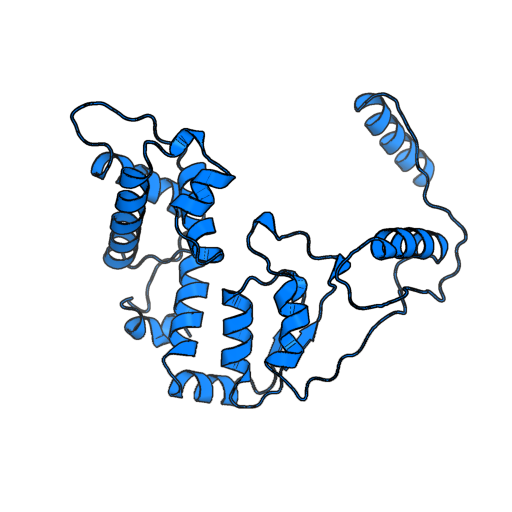.977 -3.546 2.513 1.00 86.56 171 ASN A CA 1
ATOM 1402 C C . ASN A 1 171 ? 8.428 -4.731 1.664 1.00 86.56 171 ASN A C 1
ATOM 1404 O O . ASN A 1 171 ? 7.885 -5.826 1.774 1.00 86.56 171 ASN A O 1
ATOM 1408 N N . PHE A 1 172 ? 9.476 -4.528 0.864 1.00 84.25 172 PHE A N 1
ATOM 1409 C CA . PHE A 1 172 ? 10.042 -5.572 0.005 1.00 84.25 172 PHE A CA 1
ATOM 1410 C C . PHE A 1 172 ? 10.432 -6.848 0.780 1.00 84.25 172 PHE A C 1
ATOM 1412 O O . PHE A 1 172 ? 10.456 -7.939 0.209 1.00 84.25 172 PHE A O 1
ATOM 1419 N N . LYS A 1 173 ? 10.692 -6.739 2.097 1.00 87.88 173 LYS A N 1
ATOM 1420 C CA . LYS A 1 173 ? 10.949 -7.893 2.973 1.00 87.88 173 LYS A CA 1
ATOM 1421 C C . LYS A 1 173 ? 9.787 -8.877 2.998 1.00 87.88 173 LYS A C 1
ATOM 1423 O O . LYS A 1 173 ? 10.036 -10.059 3.180 1.00 87.88 173 LYS A O 1
ATOM 1428 N N . ASN A 1 174 ? 8.561 -8.437 2.715 1.00 91.38 174 ASN A N 1
ATOM 1429 C CA . ASN A 1 174 ? 7.402 -9.317 2.583 1.00 91.38 174 ASN A CA 1
ATOM 1430 C C . ASN A 1 174 ? 7.657 -10.454 1.584 1.00 91.38 174 ASN A C 1
ATOM 1432 O O . ASN A 1 174 ? 7.235 -11.583 1.834 1.00 91.38 174 ASN A O 1
ATOM 1436 N N . MET A 1 175 ? 8.378 -10.184 0.488 1.00 91.12 175 MET A N 1
ATOM 1437 C CA . MET A 1 175 ? 8.755 -11.210 -0.487 1.00 91.12 175 MET A CA 1
ATOM 1438 C C . MET A 1 175 ? 9.688 -12.258 0.136 1.00 91.12 175 MET A C 1
ATOM 1440 O O . MET A 1 175 ? 9.484 -13.457 -0.035 1.00 91.12 175 MET A O 1
ATOM 1444 N N . PHE A 1 176 ? 10.680 -11.802 0.905 1.00 89.88 176 PHE A N 1
ATOM 1445 C CA . PHE A 1 176 ? 11.670 -12.651 1.570 1.00 89.88 176 PHE A CA 1
ATOM 1446 C C . PHE A 1 176 ? 11.107 -13.412 2.777 1.00 89.88 176 PHE A C 1
ATOM 1448 O O . PHE A 1 176 ? 11.537 -14.532 3.048 1.00 89.88 176 PHE A O 1
ATOM 1455 N N . ASP A 1 177 ? 10.122 -12.839 3.464 1.00 92.88 177 ASP A N 1
ATOM 1456 C CA . ASP A 1 177 ? 9.455 -13.443 4.616 1.00 92.88 177 ASP A CA 1
ATOM 1457 C C . ASP A 1 177 ? 8.345 -14.421 4.194 1.00 92.88 177 ASP A C 1
ATOM 1459 O O . ASP A 1 177 ? 7.884 -15.231 5.001 1.00 92.88 177 ASP A O 1
ATOM 1463 N N . PHE A 1 178 ? 7.913 -14.404 2.927 1.00 94.69 178 PHE A N 1
ATOM 1464 C CA . PHE A 1 178 ? 6.844 -15.279 2.443 1.00 94.69 178 PHE A CA 1
ATOM 1465 C C . PHE A 1 178 ? 7.118 -16.777 2.702 1.00 94.69 178 PHE A C 1
ATOM 1467 O O . PHE A 1 178 ? 6.242 -17.437 3.270 1.00 94.69 178 PHE A O 1
ATOM 1474 N N . PRO A 1 179 ? 8.316 -17.331 2.413 1.00 94.19 179 PRO A N 1
ATOM 1475 C CA . PRO A 1 179 ? 8.643 -18.720 2.746 1.00 94.19 179 PRO A CA 1
ATOM 1476 C C . PRO A 1 179 ? 8.713 -19.000 4.255 1.00 94.19 179 PRO A C 1
ATOM 1478 O O . PRO A 1 179 ? 8.579 -20.148 4.664 1.00 94.19 179 PRO A O 1
ATOM 1481 N N . VAL A 1 180 ? 8.896 -17.980 5.103 1.00 93.44 180 VAL A N 1
ATOM 1482 C CA . VAL A 1 180 ? 8.846 -18.140 6.568 1.00 93.44 180 VAL A CA 1
ATOM 1483 C C . VAL A 1 180 ? 7.403 -18.377 7.022 1.00 93.44 180 VAL A C 1
ATOM 1485 O O . VAL A 1 180 ? 7.145 -19.240 7.861 1.00 93.44 180 VAL A O 1
ATOM 1488 N N . TYR A 1 181 ? 6.443 -17.653 6.439 1.00 92.94 181 TYR A N 1
ATOM 1489 C CA . TYR A 1 181 ? 5.016 -17.801 6.754 1.00 92.94 181 TYR A CA 1
ATOM 1490 C C . TYR A 1 181 ? 4.345 -18.989 6.052 1.00 92.94 181 TYR A C 1
ATOM 1492 O O . TYR A 1 181 ? 3.357 -19.534 6.563 1.00 92.94 181 TYR A O 1
ATOM 1500 N N . PHE A 1 182 ? 4.886 -19.405 4.908 1.00 95.81 182 PHE A N 1
ATOM 1501 C CA . PHE A 1 182 ? 4.455 -20.568 4.139 1.00 95.81 182 PHE A CA 1
ATOM 1502 C C . PHE A 1 182 ? 5.663 -21.490 3.881 1.00 95.81 182 PHE A C 1
ATOM 1504 O O . PHE A 1 182 ? 6.209 -21.475 2.782 1.00 95.81 182 PHE A O 1
ATOM 1511 N N . PRO A 1 183 ? 6.081 -22.319 4.862 1.00 94.81 183 PRO A N 1
ATOM 1512 C CA . PRO A 1 183 ? 7.294 -23.146 4.756 1.00 94.81 183 PRO A CA 1
ATOM 1513 C C . PRO A 1 183 ? 7.302 -24.151 3.598 1.00 94.81 183 PRO A C 1
ATOM 1515 O O . PRO A 1 183 ? 8.360 -24.566 3.139 1.00 94.81 183 PRO A O 1
ATOM 1518 N N . GLU A 1 184 ? 6.122 -24.541 3.113 1.00 94.81 184 GLU A N 1
ATOM 1519 C CA . GLU A 1 184 ? 5.953 -25.438 1.962 1.00 94.81 184 GLU A CA 1
ATOM 1520 C C . GLU A 1 184 ? 5.923 -24.690 0.614 1.00 94.81 184 GLU A C 1
ATOM 1522 O O . GLU A 1 184 ? 5.698 -25.299 -0.437 1.00 94.81 184 GLU A O 1
ATOM 1527 N N . ALA A 1 185 ? 6.130 -23.368 0.624 1.00 96.12 185 ALA A N 1
ATOM 1528 C CA . ALA A 1 185 ? 6.122 -22.554 -0.581 1.00 96.12 185 ALA A CA 1
ATOM 1529 C C . ALA A 1 185 ? 7.214 -23.006 -1.554 1.00 96.12 185 ALA A C 1
ATOM 1531 O O . ALA A 1 185 ? 8.386 -23.170 -1.212 1.00 96.12 185 ALA A O 1
ATOM 1532 N N . ARG A 1 186 ? 6.820 -23.157 -2.818 1.00 96.12 186 ARG A N 1
ATOM 1533 C CA . ARG A 1 186 ? 7.746 -23.420 -3.916 1.00 96.12 186 ARG A CA 1
ATOM 1534 C C . ARG A 1 186 ? 8.146 -22.094 -4.539 1.00 96.12 186 ARG A C 1
ATOM 1536 O O . ARG A 1 186 ? 7.286 -21.349 -4.998 1.00 96.12 186 ARG A O 1
ATOM 1543 N N . ILE A 1 187 ? 9.446 -21.829 -4.588 1.00 94.00 187 ILE A N 1
ATOM 1544 C CA . ILE A 1 187 ? 9.988 -20.637 -5.240 1.00 94.00 187 ILE A CA 1
ATOM 1545 C C . ILE A 1 187 ? 10.264 -20.979 -6.702 1.00 94.00 187 ILE A C 1
ATOM 1547 O O . ILE A 1 187 ? 11.084 -21.848 -6.997 1.00 94.00 187 ILE A O 1
ATOM 1551 N N . ILE A 1 188 ? 9.582 -20.287 -7.613 1.00 94.81 188 ILE A N 1
ATOM 1552 C CA . ILE A 1 188 ? 9.770 -20.424 -9.058 1.00 94.81 188 ILE A CA 1
ATOM 1553 C C . ILE A 1 188 ? 10.329 -19.106 -9.581 1.00 94.81 188 ILE A C 1
ATOM 1555 O O . ILE A 1 188 ? 9.719 -18.057 -9.393 1.00 94.81 188 ILE A O 1
ATOM 1559 N N . LYS A 1 189 ? 11.491 -19.156 -10.234 1.00 93.75 189 LYS A N 1
ATOM 1560 C CA . LYS A 1 189 ? 12.114 -17.984 -10.857 1.00 93.75 189 LYS A CA 1
ATOM 1561 C C . LYS A 1 189 ? 11.807 -17.987 -12.347 1.00 93.75 189 LYS A C 1
ATOM 1563 O O . LYS A 1 189 ? 12.084 -18.970 -13.031 1.00 93.75 189 LYS A O 1
ATOM 1568 N N . LEU A 1 190 ? 11.238 -16.892 -12.836 1.00 94.50 190 LEU A N 1
ATOM 1569 C CA . LEU A 1 190 ? 10.977 -16.681 -14.256 1.00 94.50 190 LEU A CA 1
ATOM 1570 C C . LEU A 1 190 ? 12.063 -15.758 -14.814 1.00 94.50 190 LEU A C 1
ATOM 1572 O O . LEU A 1 190 ? 12.039 -14.553 -14.583 1.00 94.50 190 LEU A O 1
ATOM 1576 N N . GLU A 1 191 ? 13.047 -16.342 -15.497 1.00 95.19 191 GLU A N 1
ATOM 1577 C CA . GLU A 1 191 ? 14.240 -15.626 -15.979 1.00 95.19 191 GLU A CA 1
ATOM 1578 C C . GLU A 1 191 ? 14.185 -15.288 -17.475 1.00 95.19 191 GLU A C 1
ATOM 1580 O O . GLU A 1 191 ? 14.875 -14.380 -17.938 1.00 95.19 191 GLU A O 1
ATOM 1585 N N . GLU A 1 192 ? 13.342 -15.987 -18.238 1.00 97.00 192 GLU A N 1
ATOM 1586 C CA . GLU A 1 192 ? 13.151 -15.698 -19.657 1.00 97.00 192 GLU A CA 1
ATOM 1587 C C . GLU A 1 192 ? 12.274 -14.451 -19.829 1.00 97.00 192 GLU A C 1
ATOM 1589 O O . GLU A 1 192 ? 11.085 -14.439 -19.502 1.00 97.00 192 GLU A O 1
ATOM 1594 N N . ASN A 1 193 ? 12.868 -13.391 -20.367 1.00 96.06 193 ASN A N 1
ATOM 1595 C CA . ASN A 1 193 ? 12.201 -12.144 -20.677 1.00 96.06 193 ASN A CA 1
ATOM 1596 C C . ASN A 1 193 ? 11.702 -12.146 -22.129 1.00 96.06 193 ASN A C 1
ATOM 1598 O O . ASN A 1 193 ? 12.466 -12.286 -23.087 1.00 96.06 193 ASN A O 1
ATOM 1602 N N . TYR A 1 194 ? 10.402 -11.921 -22.290 1.00 95.25 194 TYR A N 1
ATOM 1603 C CA . TYR A 1 194 ? 9.728 -11.896 -23.590 1.00 95.25 194 TYR A CA 1
ATOM 1604 C C . TYR A 1 194 ? 9.534 -10.471 -24.148 1.00 95.25 194 TYR A C 1
ATOM 1606 O O . TYR A 1 194 ? 8.944 -10.297 -25.217 1.00 95.25 194 TYR A O 1
ATOM 1614 N N . ARG A 1 195 ? 10.014 -9.433 -23.446 1.00 95.06 195 ARG A N 1
ATOM 1615 C CA . ARG A 1 195 ? 9.785 -8.013 -23.773 1.00 95.06 195 ARG A CA 1
ATOM 1616 C C . ARG A 1 195 ? 10.983 -7.363 -24.470 1.00 95.06 195 ARG A C 1
ATOM 1618 O O . ARG A 1 195 ? 10.795 -6.727 -25.502 1.00 95.06 195 ARG A O 1
ATOM 1625 N N . SER A 1 196 ? 12.177 -7.526 -23.915 1.00 95.38 196 SER A N 1
ATOM 1626 C CA . SER A 1 196 ? 13.386 -6.769 -24.258 1.00 95.38 196 SER A CA 1
ATOM 1627 C C . SER A 1 196 ? 14.423 -7.631 -24.984 1.00 95.38 196 SER A C 1
ATOM 1629 O O . SER A 1 196 ? 14.346 -8.857 -24.948 1.00 95.38 196 SER A O 1
ATOM 1631 N N . THR A 1 197 ? 15.394 -6.989 -25.643 1.00 96.06 197 THR A N 1
ATOM 1632 C CA . THR A 1 197 ? 16.553 -7.642 -26.281 1.00 96.06 197 THR A CA 1
ATOM 1633 C C . THR A 1 197 ? 17.645 -7.965 -25.259 1.00 96.06 197 THR A C 1
ATOM 1635 O O . THR A 1 197 ? 17.674 -7.401 -24.162 1.00 96.06 197 THR A O 1
ATOM 1638 N N . GLN A 1 198 ? 18.582 -8.851 -25.619 1.00 95.88 198 GLN A N 1
ATOM 1639 C CA . GLN A 1 198 ? 19.655 -9.250 -24.706 1.00 95.88 198 GLN A CA 1
ATOM 1640 C C . GLN A 1 198 ? 20.558 -8.069 -24.315 1.00 95.88 198 GLN A C 1
ATOM 1642 O O . GLN A 1 198 ? 20.990 -8.007 -23.170 1.00 95.88 198 GLN A O 1
ATOM 1647 N N . SER A 1 199 ? 20.794 -7.103 -25.209 1.00 95.19 199 SER A N 1
ATOM 1648 C CA . SER A 1 199 ? 21.573 -5.892 -24.906 1.00 95.19 199 SER A CA 1
ATOM 1649 C C . SER A 1 199 ? 20.967 -5.073 -23.760 1.00 95.19 199 SER A C 1
ATOM 1651 O O . SER A 1 199 ? 21.688 -4.660 -22.851 1.00 95.19 199 SER A O 1
ATOM 1653 N N . ILE A 1 200 ? 19.638 -4.896 -23.751 1.00 94.75 200 ILE A N 1
ATOM 1654 C CA . ILE A 1 200 ? 18.923 -4.221 -22.655 1.00 94.75 200 ILE A CA 1
ATOM 1655 C C . ILE A 1 200 ? 19.049 -5.043 -21.366 1.00 94.75 200 ILE A C 1
ATOM 1657 O O . ILE A 1 200 ? 19.415 -4.502 -20.325 1.00 94.75 200 ILE A O 1
ATOM 1661 N N . LEU A 1 201 ? 18.799 -6.356 -21.437 1.00 94.88 201 LEU A N 1
ATOM 1662 C CA . LEU A 1 201 ? 18.839 -7.233 -20.262 1.00 94.88 201 LEU A CA 1
ATOM 1663 C C . LEU A 1 201 ? 20.231 -7.322 -19.639 1.00 94.88 201 LEU A C 1
ATOM 1665 O O . LEU A 1 201 ? 20.341 -7.352 -18.420 1.00 94.88 201 LEU A O 1
ATOM 1669 N N . THR A 1 202 ? 21.295 -7.313 -20.440 1.00 93.94 202 THR A N 1
ATOM 1670 C CA . THR A 1 202 ? 22.678 -7.304 -19.946 1.00 93.94 202 THR A CA 1
ATOM 1671 C C . THR A 1 202 ? 22.961 -6.055 -19.110 1.00 93.94 202 THR A C 1
ATOM 1673 O O . THR A 1 202 ? 23.548 -6.161 -18.029 1.00 93.94 202 THR A O 1
ATOM 1676 N N . MET A 1 203 ? 22.500 -4.882 -19.560 1.00 92.88 203 MET A N 1
ATOM 1677 C CA . MET A 1 203 ? 22.590 -3.651 -18.772 1.00 92.88 203 MET A CA 1
ATOM 1678 C C . MET A 1 203 ? 21.755 -3.759 -17.488 1.00 92.88 203 MET A C 1
ATOM 1680 O O . MET A 1 203 ? 22.263 -3.472 -16.406 1.00 92.88 203 MET A O 1
ATOM 1684 N N . THR A 1 204 ? 20.504 -4.224 -17.582 1.00 92.31 204 THR A N 1
ATOM 1685 C CA . THR A 1 204 ? 19.619 -4.392 -16.417 1.00 92.31 204 THR A CA 1
ATOM 1686 C C . THR A 1 204 ? 20.199 -5.362 -15.384 1.00 92.31 204 THR A C 1
ATOM 1688 O O . THR A 1 204 ? 20.247 -5.020 -14.206 1.00 92.31 204 THR A O 1
ATOM 1691 N N . ASN A 1 205 ? 20.697 -6.530 -15.801 1.00 93.38 205 ASN A N 1
ATOM 1692 C CA . ASN A 1 205 ? 21.341 -7.513 -14.924 1.00 93.38 205 ASN A CA 1
ATOM 1693 C C . ASN A 1 205 ? 22.557 -6.911 -14.213 1.00 93.38 205 ASN A C 1
ATOM 1695 O O . ASN A 1 205 ? 22.691 -7.068 -13.005 1.00 93.38 205 ASN A O 1
ATOM 1699 N N . SER A 1 206 ? 23.385 -6.145 -14.931 1.00 92.12 206 SER A N 1
ATOM 1700 C CA . SER A 1 206 ? 24.565 -5.486 -14.351 1.00 92.12 206 SER A CA 1
ATOM 1701 C C . SER A 1 206 ? 24.198 -4.464 -13.265 1.00 92.12 206 SER A C 1
ATOM 1703 O O . SER A 1 206 ? 24.922 -4.329 -12.278 1.00 92.12 206 SER A O 1
ATOM 1705 N N . LEU A 1 207 ? 23.068 -3.761 -13.424 1.00 89.38 207 LEU A N 1
ATOM 1706 C CA . LEU A 1 207 ? 22.534 -2.833 -12.418 1.00 89.38 207 LEU A CA 1
ATOM 1707 C C . LEU A 1 207 ? 21.938 -3.575 -11.217 1.00 89.38 207 LEU A C 1
ATOM 1709 O O . LEU A 1 207 ? 22.279 -3.264 -10.077 1.00 89.38 207 LEU A O 1
ATOM 1713 N N . MET A 1 208 ? 21.091 -4.580 -11.466 1.00 88.88 208 MET A N 1
ATOM 1714 C CA . MET A 1 208 ? 20.525 -5.431 -10.410 1.00 88.88 208 MET A CA 1
ATOM 1715 C C . MET A 1 208 ? 21.624 -6.134 -9.612 1.00 88.88 208 MET A C 1
ATOM 1717 O O . MET A 1 208 ? 21.460 -6.402 -8.420 1.00 88.88 208 MET A O 1
ATOM 1721 N N . ASP A 1 209 ? 22.773 -6.400 -10.240 1.00 88.94 209 ASP A N 1
ATOM 1722 C CA . ASP A 1 209 ? 23.846 -7.114 -9.581 1.00 88.94 209 ASP A CA 1
ATOM 1723 C C . ASP A 1 209 ? 24.475 -6.372 -8.403 1.00 88.94 209 ASP A C 1
ATOM 1725 O O . ASP A 1 209 ? 24.986 -7.021 -7.489 1.00 88.94 209 ASP A O 1
ATOM 1729 N N . GLN A 1 210 ? 24.327 -5.047 -8.372 1.00 88.44 210 GLN A N 1
ATOM 1730 C CA . GLN A 1 210 ? 24.803 -4.176 -7.299 1.00 88.44 210 GLN A CA 1
ATOM 1731 C C . GLN A 1 210 ? 23.915 -4.202 -6.040 1.00 88.44 210 GLN A C 1
ATOM 1733 O O . GLN A 1 210 ? 24.312 -3.665 -5.004 1.00 88.44 210 GLN A O 1
ATOM 1738 N N . ALA A 1 211 ? 22.716 -4.796 -6.095 1.00 84.31 211 ALA A N 1
ATOM 1739 C CA . ALA A 1 211 ? 21.803 -4.833 -4.954 1.00 84.31 211 ALA A CA 1
ATOM 1740 C C . ALA A 1 211 ? 22.304 -5.779 -3.845 1.00 84.31 211 ALA A C 1
ATOM 1742 O O . ALA A 1 211 ? 22.679 -6.926 -4.099 1.00 84.31 211 ALA A O 1
ATOM 1743 N N . SER A 1 212 ? 22.269 -5.304 -2.595 1.00 81.00 212 SER A N 1
ATOM 1744 C CA . SER A 1 212 ? 22.758 -6.040 -1.417 1.00 81.00 212 SER A CA 1
ATOM 1745 C C . SER A 1 212 ? 21.827 -7.166 -0.958 1.00 81.00 212 SER A C 1
ATOM 1747 O O . SER A 1 212 ? 22.293 -8.162 -0.406 1.00 81.00 212 SER A O 1
ATOM 1749 N N . GLN A 1 213 ? 20.520 -7.027 -1.187 1.00 76.50 213 GLN A N 1
ATOM 1750 C CA . GLN A 1 213 ? 19.507 -8.049 -0.928 1.00 76.50 213 GLN A CA 1
ATOM 1751 C C . GLN A 1 213 ? 18.713 -8.274 -2.208 1.00 76.50 213 GLN A C 1
ATOM 1753 O O . GLN A 1 213 ? 18.090 -7.345 -2.711 1.00 76.50 213 GLN A O 1
ATOM 1758 N N . LYS A 1 214 ? 18.769 -9.498 -2.740 1.00 78.62 214 LYS A N 1
ATOM 1759 C CA . LYS A 1 214 ? 18.074 -9.876 -3.970 1.00 78.62 214 LYS A CA 1
ATOM 1760 C C . LYS A 1 214 ? 17.818 -11.374 -4.026 1.00 78.62 214 LYS A C 1
ATOM 1762 O O . LYS A 1 214 ? 18.610 -12.168 -3.506 1.00 78.62 214 LYS A O 1
ATOM 1767 N N . TYR A 1 215 ? 16.775 -11.777 -4.737 1.00 78.38 215 TYR A N 1
ATOM 1768 C CA . TYR A 1 215 ? 16.737 -13.121 -5.290 1.00 78.38 215 TYR A CA 1
ATOM 1769 C C . TYR A 1 215 ? 17.717 -13.190 -6.457 1.00 78.38 215 TYR A C 1
ATOM 1771 O O . TYR A 1 215 ? 17.599 -12.455 -7.432 1.00 78.38 215 TYR A O 1
ATOM 1779 N N . THR A 1 216 ? 18.694 -14.097 -6.383 1.00 79.69 216 THR A N 1
ATOM 1780 C CA . THR A 1 216 ? 19.622 -14.304 -7.501 1.00 79.69 216 THR A CA 1
ATOM 1781 C C . THR A 1 216 ? 18.842 -14.779 -8.722 1.00 79.69 216 THR A C 1
ATOM 1783 O O . THR A 1 216 ? 18.332 -15.904 -8.715 1.00 79.69 216 THR A O 1
ATOM 1786 N N . LYS A 1 217 ? 18.744 -13.927 -9.740 1.00 84.19 217 LYS A N 1
ATOM 1787 C CA . LYS A 1 217 ? 18.167 -14.232 -11.047 1.00 84.19 217 LYS A CA 1
ATOM 1788 C C . LYS A 1 217 ? 18.984 -13.546 -12.134 1.00 84.19 217 LYS A C 1
ATOM 1790 O O . LYS A 1 217 ? 19.510 -12.459 -11.901 1.00 84.19 217 LYS A O 1
ATOM 1795 N N . CYS A 1 218 ? 19.081 -14.170 -13.298 1.00 90.69 218 CYS A N 1
ATOM 1796 C CA . CYS A 1 218 ? 19.749 -13.588 -14.458 1.00 90.69 218 CYS A CA 1
ATOM 1797 C C . CYS A 1 218 ? 18.784 -13.580 -15.641 1.00 90.69 218 CYS A C 1
ATOM 1799 O O . CYS A 1 218 ? 18.433 -14.634 -16.168 1.00 90.69 218 CYS A O 1
ATOM 1801 N N . LEU A 1 219 ? 18.330 -12.392 -16.045 1.00 94.31 219 LEU A N 1
ATOM 1802 C CA . LEU A 1 219 ? 17.357 -12.271 -17.124 1.00 94.31 219 LEU A CA 1
ATOM 1803 C C . LEU A 1 219 ? 18.016 -12.559 -18.477 1.00 94.31 219 LEU A C 1
ATOM 1805 O O . LEU A 1 219 ? 19.045 -11.967 -18.811 1.00 94.31 219 LEU A O 1
ATOM 1809 N N . PHE A 1 220 ? 17.394 -13.413 -19.283 1.00 96.19 220 PHE A N 1
ATOM 1810 C CA . PHE A 1 220 ? 17.831 -13.702 -20.651 1.00 96.19 220 PHE A CA 1
ATOM 1811 C C . PHE A 1 220 ? 16.651 -13.659 -21.621 1.00 96.19 220 PHE A C 1
ATOM 1813 O O . PHE A 1 220 ? 15.495 -13.715 -21.208 1.00 96.19 220 PHE A O 1
ATOM 1820 N N . THR A 1 221 ? 16.916 -13.571 -22.924 1.00 96.31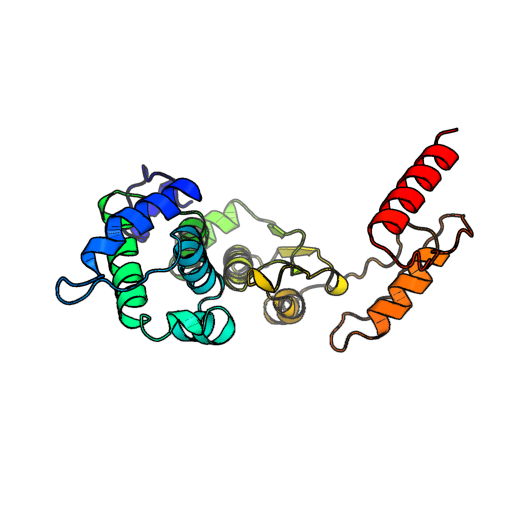 221 THR A N 1
ATOM 1821 C CA . THR A 1 221 ? 15.859 -13.624 -23.944 1.00 96.31 221 THR A CA 1
ATOM 1822 C C . THR A 1 221 ? 16.253 -14.466 -25.151 1.00 96.31 221 THR A C 1
ATOM 1824 O O . THR A 1 221 ? 17.429 -14.600 -25.480 1.00 96.31 221 THR A O 1
ATOM 1827 N N . ARG A 1 222 ? 15.245 -15.013 -25.840 1.00 95.75 222 ARG A N 1
ATOM 1828 C CA . ARG A 1 222 ? 15.383 -15.634 -27.170 1.00 95.75 222 ARG A CA 1
ATOM 1829 C C . ARG A 1 222 ? 15.034 -14.675 -28.314 1.00 95.75 222 ARG A C 1
ATOM 1831 O O . ARG A 1 222 ? 15.070 -15.074 -29.476 1.00 95.75 222 ARG A O 1
ATOM 1838 N N . ARG A 1 223 ? 14.656 -13.428 -28.008 1.00 93.44 223 ARG A N 1
ATOM 1839 C CA . ARG A 1 223 ? 14.365 -12.407 -29.022 1.00 93.44 223 ARG A CA 1
ATOM 1840 C C . ARG A 1 223 ? 15.648 -11.973 -29.725 1.00 93.44 223 ARG A C 1
ATOM 1842 O O . ARG A 1 223 ? 16.670 -11.760 -29.080 1.00 93.44 223 ARG A O 1
ATOM 1849 N N . GLY A 1 224 ? 15.563 -11.803 -31.042 1.00 89.56 224 GLY A N 1
ATOM 1850 C CA . GLY A 1 224 ? 16.604 -11.133 -31.816 1.00 89.56 224 GLY A CA 1
ATOM 1851 C C . GLY A 1 224 ? 16.611 -9.622 -31.566 1.00 89.56 224 GLY A C 1
ATOM 1852 O O . GLY A 1 224 ? 15.618 -9.058 -31.104 1.00 89.56 224 GLY A O 1
ATOM 1853 N N . GLY A 1 225 ? 17.732 -8.986 -31.894 1.00 88.44 225 GLY A N 1
ATOM 1854 C CA . GLY A 1 225 ? 17.958 -7.551 -31.742 1.00 88.44 225 GLY A CA 1
ATOM 1855 C C . GLY A 1 225 ? 19.287 -7.281 -31.043 1.00 88.44 225 GLY A C 1
ATOM 1856 O O . GLY A 1 225 ? 19.587 -7.879 -30.010 1.00 88.44 225 GLY A O 1
ATOM 1857 N N . ASP A 1 226 ? 20.076 -6.397 -31.633 1.00 87.12 226 ASP A N 1
ATOM 1858 C CA . ASP A 1 226 ? 21.433 -6.032 -31.225 1.00 87.12 226 ASP A CA 1
ATOM 1859 C C . ASP A 1 226 ? 21.547 -4.568 -30.777 1.00 87.12 226 ASP A C 1
ATOM 1861 O O . ASP A 1 226 ? 22.594 -4.167 -30.269 1.00 87.12 226 ASP A O 1
ATOM 1865 N N . GLU A 1 227 ? 20.460 -3.795 -30.879 1.00 86.56 227 GLU A N 1
ATOM 1866 C CA . GLU A 1 227 ? 20.386 -2.417 -30.394 1.00 86.56 227 GLU A CA 1
ATOM 1867 C C . GLU A 1 227 ? 20.834 -2.312 -28.934 1.00 86.56 227 GLU A C 1
ATOM 1869 O O . GLU A 1 227 ? 20.346 -3.026 -28.051 1.00 86.56 227 GLU A O 1
ATOM 1874 N N . VAL A 1 228 ? 21.773 -1.403 -28.682 1.00 90.12 228 VAL A N 1
ATOM 1875 C CA . VAL A 1 228 ? 22.332 -1.147 -27.355 1.00 90.12 228 VAL A CA 1
ATOM 1876 C C . VAL A 1 228 ? 21.694 0.098 -26.736 1.00 90.12 228 VAL A C 1
ATOM 1878 O O . VAL A 1 228 ? 21.474 1.082 -27.446 1.00 90.12 228 VAL A O 1
ATOM 1881 N N . PRO A 1 229 ? 21.418 0.101 -25.418 1.00 92.62 229 PRO A N 1
ATOM 1882 C CA . PRO A 1 229 ? 20.994 1.312 -24.724 1.00 92.62 229 PRO A CA 1
ATOM 1883 C C . PRO A 1 229 ? 22.002 2.454 -24.916 1.00 92.62 229 PRO A C 1
ATOM 1885 O O . PRO A 1 229 ? 23.204 2.265 -24.721 1.00 92.62 229 PRO A O 1
ATOM 1888 N N . LEU A 1 230 ? 21.511 3.642 -25.275 1.00 92.31 230 LEU A N 1
ATOM 1889 C CA . LEU A 1 230 ? 22.330 4.843 -25.449 1.00 92.31 230 LEU A CA 1
ATOM 1890 C C . LEU A 1 230 ? 22.270 5.723 -24.196 1.00 92.31 230 LEU A C 1
ATOM 1892 O O . LEU A 1 230 ? 21.191 5.998 -23.674 1.00 92.31 230 LEU A O 1
ATOM 1896 N N . ALA A 1 231 ? 23.430 6.207 -23.751 1.00 92.62 231 ALA A N 1
ATOM 1897 C CA . ALA A 1 231 ? 23.551 7.242 -22.727 1.00 92.62 231 ALA A CA 1
ATOM 1898 C C . ALA A 1 231 ? 24.094 8.518 -23.382 1.00 92.62 231 ALA A C 1
ATOM 1900 O O . ALA A 1 231 ? 25.184 8.503 -23.954 1.00 92.62 231 ALA A O 1
ATOM 1901 N N . ILE A 1 232 ? 23.316 9.602 -23.338 1.00 94.38 232 ILE A N 1
ATOM 1902 C CA . ILE A 1 232 ? 23.621 10.856 -24.037 1.00 94.38 232 ILE A CA 1
ATOM 1903 C C . ILE A 1 232 ? 23.510 12.005 -23.046 1.00 94.38 232 ILE A C 1
ATOM 1905 O O . ILE A 1 232 ? 22.459 12.211 -22.444 1.00 94.38 232 ILE A O 1
ATOM 1909 N N . ASP A 1 233 ? 24.598 12.755 -22.905 1.00 95.50 233 ASP A N 1
ATOM 1910 C CA . ASP A 1 233 ? 24.627 14.003 -22.152 1.00 95.50 233 ASP A CA 1
ATOM 1911 C C . ASP A 1 233 ? 24.287 15.168 -23.090 1.00 95.50 233 ASP A C 1
ATOM 1913 O O . ASP A 1 233 ? 25.012 15.448 -24.047 1.00 95.50 233 ASP A O 1
ATOM 1917 N N . THR A 1 234 ? 23.154 15.823 -22.843 1.00 96.38 234 THR A N 1
ATOM 1918 C CA . THR A 1 234 ? 22.686 16.979 -23.619 1.00 96.38 234 THR A CA 1
ATOM 1919 C C . THR A 1 234 ? 23.039 18.317 -22.972 1.00 96.38 234 THR A C 1
ATOM 1921 O O . THR A 1 234 ? 22.717 19.359 -23.536 1.00 96.38 234 THR A O 1
ATOM 1924 N N . GLY A 1 235 ? 23.661 18.324 -21.789 1.00 96.50 235 GLY A N 1
ATOM 1925 C CA . GLY A 1 235 ? 24.061 19.523 -21.047 1.00 96.50 235 GLY A CA 1
ATOM 1926 C C . GLY A 1 235 ? 22.919 20.318 -20.397 1.00 96.50 235 GLY A C 1
ATOM 1927 O O . GLY A 1 235 ? 23.106 20.862 -19.310 1.00 96.50 235 GLY A O 1
ATOM 1928 N N . THR A 1 236 ? 21.734 20.390 -21.017 1.00 97.19 236 THR A N 1
ATOM 1929 C CA . THR A 1 236 ? 20.558 21.081 -20.456 1.00 97.19 236 THR A CA 1
ATOM 1930 C C . THR A 1 236 ? 19.276 20.251 -20.565 1.00 97.19 236 THR A C 1
ATOM 1932 O O . THR A 1 236 ? 19.133 19.422 -21.466 1.00 97.19 236 THR A O 1
ATOM 1935 N N . GLU A 1 237 ? 18.306 20.515 -19.678 1.00 96.88 237 GLU A N 1
ATOM 1936 C CA . GLU A 1 237 ? 16.959 19.911 -19.724 1.00 96.88 237 GLU A CA 1
ATOM 1937 C C . GLU A 1 237 ? 16.223 20.248 -21.032 1.00 96.88 237 GLU A C 1
ATOM 1939 O O . GLU A 1 237 ? 15.521 19.416 -21.608 1.00 96.88 237 GLU A O 1
ATOM 1944 N N . ARG A 1 238 ? 16.414 21.471 -21.544 1.00 97.81 238 ARG A N 1
ATOM 1945 C CA . ARG A 1 238 ? 15.808 21.909 -22.806 1.00 97.81 238 ARG A CA 1
ATOM 1946 C C . ARG A 1 238 ? 16.365 21.123 -23.991 1.00 97.81 238 ARG A C 1
ATOM 1948 O O . ARG A 1 238 ? 15.596 20.707 -24.859 1.00 97.81 238 ARG A O 1
ATOM 1955 N N . ASP A 1 239 ? 17.676 20.907 -24.018 1.00 97.75 239 ASP A N 1
ATOM 1956 C CA . ASP A 1 239 ? 18.331 20.128 -25.069 1.00 97.75 239 ASP A CA 1
ATOM 1957 C C . ASP A 1 239 ? 17.998 18.638 -24.959 1.00 97.75 239 ASP A C 1
ATOM 1959 O O . ASP A 1 239 ? 17.849 17.977 -25.986 1.00 97.75 239 ASP A O 1
ATOM 1963 N N . GLN A 1 240 ? 17.789 18.125 -23.740 1.00 97.56 240 GLN A N 1
ATOM 1964 C CA . GLN A 1 240 ? 17.283 16.770 -23.508 1.00 97.56 240 GLN A CA 1
ATOM 1965 C C . GLN A 1 240 ? 15.903 16.587 -24.145 1.00 97.56 240 GLN A C 1
ATOM 1967 O O . GLN A 1 240 ? 15.702 15.662 -24.933 1.00 97.56 240 GLN A O 1
ATOM 1972 N N . ALA A 1 241 ? 14.967 17.500 -23.863 1.00 97.50 241 ALA A N 1
ATOM 1973 C CA . ALA A 1 241 ? 13.630 17.465 -24.449 1.00 97.50 241 ALA A CA 1
ATOM 1974 C C . ALA A 1 241 ? 13.688 17.553 -25.983 1.00 97.50 241 ALA A C 1
ATOM 1976 O O . ALA A 1 241 ? 13.064 16.752 -26.677 1.00 97.50 241 ALA A O 1
ATOM 1977 N N . ALA A 1 242 ? 14.499 18.469 -26.524 1.00 97.38 242 ALA A N 1
ATOM 1978 C CA . ALA A 1 242 ? 14.681 18.609 -27.967 1.00 97.38 242 ALA A CA 1
ATOM 1979 C C . ALA A 1 242 ? 15.328 17.369 -28.613 1.00 97.38 242 ALA A C 1
ATOM 1981 O O . ALA A 1 242 ? 14.982 17.004 -29.737 1.00 97.38 242 ALA A O 1
ATOM 1982 N N . TYR A 1 243 ? 16.274 16.715 -27.934 1.00 96.88 243 TYR A N 1
ATOM 1983 C CA . TYR A 1 243 ? 16.869 15.458 -28.385 1.00 96.88 243 TYR A CA 1
ATOM 1984 C C . TYR A 1 243 ? 15.824 14.337 -28.454 1.00 96.88 243 TYR A C 1
ATOM 1986 O O . TYR A 1 243 ? 15.727 13.666 -29.483 1.00 96.88 243 TYR A O 1
ATOM 1994 N N . VAL A 1 244 ? 15.006 14.177 -27.408 1.00 96.88 244 VAL A N 1
ATOM 1995 C CA . VAL A 1 244 ? 13.937 13.166 -27.369 1.00 96.88 244 VAL A CA 1
ATOM 1996 C C . VAL A 1 244 ? 12.907 13.418 -28.471 1.00 96.88 244 VAL A C 1
ATOM 1998 O O . VAL A 1 244 ? 12.609 12.490 -29.220 1.00 96.88 244 VAL A O 1
ATOM 2001 N N . CYS A 1 245 ? 12.428 14.658 -28.643 1.00 97.25 245 CYS A N 1
ATOM 2002 C CA . CYS A 1 245 ? 11.475 14.998 -29.708 1.00 97.25 245 CYS A CA 1
ATOM 2003 C C . CYS A 1 245 ? 12.023 14.656 -31.098 1.00 97.25 245 CYS A C 1
ATOM 2005 O O . CYS A 1 245 ? 11.377 13.918 -31.836 1.00 97.25 245 CYS A O 1
ATOM 2007 N N . ARG A 1 246 ? 13.246 15.104 -31.422 1.00 96.81 246 ARG A N 1
ATOM 2008 C CA . ARG A 1 246 ? 13.886 14.792 -32.714 1.00 96.81 246 ARG A CA 1
ATOM 2009 C C . ARG A 1 246 ? 14.083 13.294 -32.922 1.00 96.81 246 ARG A C 1
ATOM 2011 O O . ARG A 1 246 ? 13.945 12.804 -34.034 1.00 96.81 246 ARG A O 1
ATOM 2018 N N . THR A 1 247 ? 14.417 12.559 -31.864 1.00 95.69 247 THR A N 1
ATOM 2019 C CA . THR A 1 247 ? 14.583 11.101 -31.940 1.00 95.69 247 THR A CA 1
ATOM 2020 C C . THR A 1 247 ? 13.255 10.415 -32.250 1.00 95.69 247 THR A C 1
ATOM 2022 O O . THR A 1 247 ? 13.218 9.538 -33.106 1.00 95.69 247 THR A O 1
ATOM 2025 N N . ILE A 1 248 ? 12.161 10.840 -31.609 1.00 96.69 248 ILE A N 1
ATOM 2026 C CA . ILE A 1 248 ? 10.815 10.326 -31.896 1.00 96.69 248 ILE A CA 1
ATOM 2027 C C . ILE A 1 248 ? 10.404 10.659 -33.336 1.00 96.69 248 ILE A C 1
ATOM 2029 O O . ILE A 1 248 ? 9.937 9.769 -34.038 1.00 96.69 248 ILE A O 1
ATOM 2033 N N . GLU A 1 249 ? 10.615 11.898 -33.792 1.00 96.81 249 GLU A N 1
ATOM 2034 C CA . GLU A 1 249 ? 10.336 12.312 -35.177 1.00 96.81 249 GLU A CA 1
ATOM 2035 C C . GLU A 1 249 ? 11.091 11.431 -36.183 1.00 96.81 249 GLU A C 1
ATOM 2037 O O . GLU A 1 249 ? 10.478 10.845 -37.070 1.00 96.81 249 GLU A O 1
ATOM 2042 N N . ASN A 1 250 ? 12.397 11.235 -35.979 1.00 94.94 250 ASN A N 1
ATOM 2043 C CA . ASN A 1 250 ? 13.223 10.386 -36.842 1.00 94.94 250 ASN A CA 1
ATOM 2044 C C . ASN A 1 250 ? 12.771 8.914 -36.867 1.00 94.94 250 ASN A C 1
ATOM 2046 O O . ASN A 1 250 ? 12.966 8.237 -37.874 1.00 94.94 250 ASN A O 1
ATOM 2050 N N . LEU A 1 251 ? 12.206 8.397 -35.768 1.00 94.00 251 LEU A N 1
ATOM 2051 C CA . LEU A 1 251 ? 11.683 7.027 -35.695 1.00 94.00 251 LEU A CA 1
ATOM 2052 C C . LEU A 1 251 ? 10.324 6.869 -36.391 1.00 94.00 251 LEU A C 1
ATOM 2054 O O . LEU A 1 251 ? 9.984 5.762 -36.805 1.00 94.00 251 LEU A O 1
ATOM 2058 N N . LEU A 1 252 ? 9.543 7.947 -36.492 1.00 93.75 252 LEU A N 1
ATOM 2059 C CA . LEU A 1 252 ? 8.229 7.942 -37.137 1.00 93.75 252 LEU A CA 1
ATOM 2060 C C . LEU A 1 252 ? 8.301 8.195 -38.652 1.00 93.75 252 LEU A C 1
ATOM 2062 O O . LEU A 1 252 ? 7.414 7.716 -39.363 1.00 93.75 252 LEU A O 1
ATOM 2066 N N . GLY A 1 253 ? 9.360 8.858 -39.132 1.00 74.94 253 GLY A N 1
ATOM 2067 C CA . GLY A 1 253 ? 9.565 9.210 -40.543 1.00 74.94 253 GLY A CA 1
ATOM 2068 C C . GLY A 1 253 ? 9.168 10.643 -40.859 1.00 74.94 253 GLY A C 1
ATOM 2069 O O . GLY A 1 253 ? 7.963 10.959 -40.751 1.00 74.94 253 GLY A O 1
#

Secondary structure (DSSP, 8-state):
-HHHHGGGGT--TTPEEP-HHHHHHHHHHHTHHHH-TTS---PPPHHHHHHHHHHHHHHT--HHHHHHHH-GGGGGGHHHHHHHHHHHHHHHHHTTEE-HHHHHHHHHHHHHH-HHHHHHHHHH-SSEEESSGGG--HHHHHHHHHHHTTT--EEE---GGG---GGGT--THHHHHHHHHSTTPPP----B-SSS-HHHHHHHHHHHTT-SS------B------PPPP----SSHHHHHHHHHHHHHHHH-

Foldseek 3Di:
DCLVCVVVVLFHSPAAEDDLVRQLVLLVVCLVVLQDDPDGDDDDRSSVLSVLLQLCLLQVHDSLVSCVVPPVVCNVCSVSSVVSSVVSVVVCSVRRYDYPSRVLQVLLVCLVPPVVVLVVLCVVPVAEEEEQLQQHAPSRLSNQLSNCVPRVRYYYYHALLPHPNVVSRRDSCSVVCVCVSRVVDDDDDDQEDPPDAQQVQVVVQVVVVPDPDGDDHRHHYPDDDDDHDDDDDQPDPVSVVVVVVVVVVVVVD

InterPro domains:
  IPR000212 UvrD-like helicase [PTHR11070] (61-252)
  IPR014016 UvrD-like helicase, ATP-binding domain [PF00580] (1-178)
  IPR014016 UvrD-like helicase, ATP-binding domain [PS51198] (1-197)
  IPR014017 UvrD-like helicase, C-terminal [PF13361] (188-252)
  IPR027417 P-loop containing nucleoside triphosphate hydrolase [G3DSA:3.40.50.300] (6-188)
  IPR027417 P-loop containing nucleoside triphosphate hydrolase [G3DSA:3.40.50.300] (191-251)
  IPR027417 P-loop containing nucleoside triphosphate hydrolase [SSF52540] (1-252)

Organism: NCBI:txid412755

Sequence (253 aa):
VLREEAKRVDFSPSFTIMDRSDMEEAAHALIPEVDGEERPVRFPRSSTISNILSKAANMEKHLAEIMETEYPQFLPILPQIEHLLQIYKEYKRKNNLMDYDDLILFFRLILKENEDIRLTLASRYKYIMVDEYQDTNTIQADIVRYLGSPHKNVMVVGDDSQSIYSFRGANFKNMFDFPVYFPEARIIKLEENYRSTQSILTMTNSLMDQASQKYTKCLFTRRGGDEVPLAIDTGTERDQAAYVCRTIENLLG

Radius of gyration: 23.85 Å; chains: 1; bounding box: 49×57×64 Å

pLDDT: mean 92.91, std 6.83, range [57.22, 98.25]